Protein AF-A0A7C6P5B3-F1 (afdb_monomer_lite)

Secondary structure (DSSP, 8-state):
---HHHHHHHHHHHHHH------HHHHHHT-S-TT-----PBPHHHHHHHHHHHHHHHHHHHTT-GGGHHHHHHHHHHHHHHHHHHHHHHHHHTT--TTTSPBPHHHHHHHHHHHHHHHHHHHHHHHHTHHHHHHHHHHHHHHHHHT-SEEEHHHHHHHHTTT-SSHHHHHHHHHHHHHTTSEEEEEE--SSSPEEEEEEPGGGS--

Sequence (207 aa):
MPTEVEQAYEDAILKCLSVTIESEKVLGLLGTDYNRINYIYLSEEATQYAIQYFDICEKRIMEGLERAKGWNGKAFGLSIRIAGLFHSFNCIEQDKDPTEIPIPLDIMINASRVVEVLAVHAEKVFMGNERKNNDAIYLLTRIKALGIDEFNKQDLWQKTKRKFNTVDSFDEGLQALEGSGYIKIETHQTKGRPLTTIKVNPFINCT

Structure (mmCIF, N/CA/C/O backbone):
data_AF-A0A7C6P5B3-F1
#
_entry.id   AF-A0A7C6P5B3-F1
#
loop_
_atom_site.group_PDB
_atom_site.id
_atom_site.type_symbol
_atom_site.label_atom_id
_atom_site.label_alt_id
_atom_site.label_comp_id
_atom_site.label_asym_id
_atom_site.label_entity_id
_atom_site.label_seq_id
_atom_site.pdbx_PDB_ins_code
_atom_site.Cartn_x
_atom_site.Cartn_y
_atom_site.Cartn_z
_atom_site.occupancy
_atom_site.B_iso_or_equiv
_atom_site.auth_seq_id
_atom_site.auth_comp_id
_atom_site.auth_asym_id
_atom_site.auth_atom_id
_atom_site.pdbx_PDB_model_num
ATOM 1 N N . MET A 1 1 ? -21.064 11.660 -5.997 1.00 40.03 1 MET A N 1
ATOM 2 C CA . MET A 1 1 ? -20.304 12.252 -7.115 1.00 40.03 1 MET A CA 1
ATOM 3 C C . MET A 1 1 ? -18.867 12.276 -6.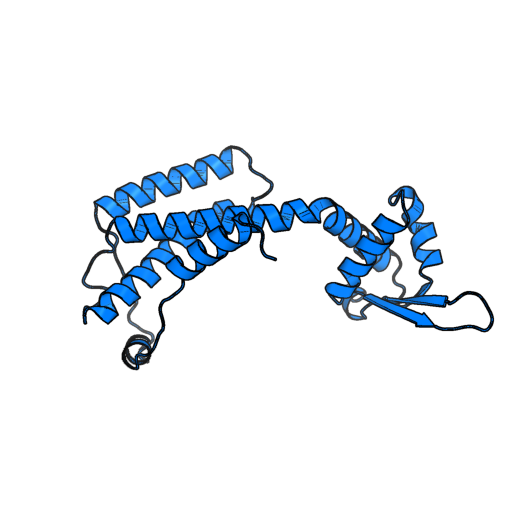640 1.00 40.03 1 MET A C 1
ATOM 5 O O . MET A 1 1 ? -18.664 12.904 -5.603 1.00 40.03 1 MET A O 1
ATOM 9 N N . PRO A 1 2 ? -17.937 11.537 -7.267 1.00 47.44 2 PRO A N 1
ATOM 10 C CA . PRO A 1 2 ? -16.528 11.622 -6.901 1.00 47.44 2 PRO A CA 1
ATOM 11 C C . PRO A 1 2 ? -16.084 13.080 -7.010 1.00 47.44 2 PRO A C 1
ATOM 13 O O . PRO A 1 2 ? -16.535 13.807 -7.899 1.00 47.44 2 PRO A O 1
ATOM 16 N N . THR A 1 3 ? -15.265 13.539 -6.074 1.00 69.81 3 THR A N 1
ATOM 17 C CA . THR A 1 3 ? -14.605 14.843 -6.221 1.00 69.81 3 THR A CA 1
ATOM 18 C C . THR A 1 3 ? -13.675 14.809 -7.441 1.00 69.81 3 THR A C 1
ATOM 20 O O . THR A 1 3 ? -13.142 13.753 -7.767 1.00 69.81 3 THR A O 1
ATOM 23 N N . GLU A 1 4 ? -13.422 15.943 -8.109 1.00 65.56 4 GLU A N 1
ATOM 24 C CA . GLU A 1 4 ? -12.451 16.013 -9.228 1.00 65.56 4 GLU A CA 1
ATOM 25 C C . GLU A 1 4 ? -11.092 15.379 -8.867 1.00 65.56 4 GLU A C 1
ATOM 27 O O . GLU A 1 4 ? -10.408 14.812 -9.715 1.00 65.56 4 GLU A O 1
ATOM 32 N N . VAL A 1 5 ? -10.730 15.423 -7.580 1.00 51.81 5 VAL A N 1
ATOM 33 C CA . VAL A 1 5 ? -9.526 14.800 -7.021 1.00 51.81 5 VAL A CA 1
ATOM 34 C C . VAL A 1 5 ? -9.624 13.272 -6.966 1.00 51.81 5 VAL A C 1
ATOM 36 O O . VAL A 1 5 ? -8.639 12.606 -7.269 1.00 51.81 5 VAL A O 1
ATOM 39 N N . GLU A 1 6 ? -10.775 12.708 -6.588 1.00 45.88 6 GLU A N 1
ATOM 40 C CA . GLU A 1 6 ? -11.009 11.255 -6.629 1.00 45.88 6 GLU A CA 1
ATOM 41 C C . GLU A 1 6 ? -10.971 10.731 -8.058 1.00 45.88 6 GLU A C 1
ATOM 43 O O . GLU A 1 6 ? -10.363 9.700 -8.307 1.00 45.88 6 GLU A O 1
ATOM 48 N N . GLN A 1 7 ? -11.541 11.470 -9.007 1.00 55.16 7 GLN A N 1
ATOM 49 C CA . GLN A 1 7 ? -11.585 11.042 -10.402 1.00 55.16 7 GLN A CA 1
ATOM 50 C C . GLN A 1 7 ? -10.207 11.101 -11.069 1.00 55.16 7 GLN A C 1
ATOM 52 O O . GLN A 1 7 ? -9.778 10.134 -11.688 1.00 55.16 7 GLN A O 1
ATOM 57 N N . ALA A 1 8 ? -9.444 12.175 -10.841 1.00 58.44 8 ALA A N 1
ATOM 58 C CA . ALA A 1 8 ? -8.053 12.253 -11.293 1.00 58.44 8 ALA A CA 1
ATOM 59 C C . ALA A 1 8 ? -7.160 11.177 -10.644 1.00 58.44 8 ALA A C 1
ATOM 61 O O . ALA A 1 8 ? -6.177 10.729 -11.238 1.00 58.44 8 ALA A O 1
ATOM 62 N N . TYR A 1 9 ? -7.492 10.769 -9.417 1.00 47.00 9 TYR A N 1
ATOM 63 C CA . TYR A 1 9 ? -6.790 9.711 -8.705 1.00 47.00 9 TYR A CA 1
ATOM 64 C C . TYR A 1 9 ? -7.119 8.319 -9.254 1.00 47.00 9 TYR A C 1
ATOM 66 O O . TYR A 1 9 ? -6.202 7.544 -9.530 1.00 47.00 9 TYR A O 1
ATOM 74 N N . GLU A 1 10 ? -8.401 8.021 -9.457 1.00 50.97 10 GLU A N 1
ATOM 75 C CA . GLU A 1 10 ? -8.858 6.789 -10.099 1.00 50.97 10 GLU A CA 1
ATOM 76 C C . GLU A 1 10 ? -8.265 6.655 -11.501 1.00 50.97 10 GLU A C 1
ATOM 78 O O . GLU A 1 10 ? -7.710 5.607 -11.816 1.00 50.97 10 GLU A O 1
ATOM 83 N N . ASP A 1 11 ? -8.251 7.726 -12.297 1.00 61.78 11 ASP A N 1
ATOM 84 C CA . ASP A 1 11 ? -7.643 7.730 -13.629 1.00 61.78 11 ASP A CA 1
ATOM 85 C C . ASP A 1 11 ? -6.131 7.471 -13.580 1.00 61.78 11 ASP A C 1
ATOM 87 O O . ASP A 1 11 ? -5.591 6.729 -14.404 1.00 61.78 11 ASP A O 1
ATOM 91 N N . ALA A 1 12 ? -5.424 8.042 -12.600 1.00 52.12 12 ALA A N 1
ATOM 92 C CA . ALA A 1 12 ? -3.992 7.816 -12.428 1.00 52.12 12 ALA A CA 1
ATOM 93 C C . ALA A 1 12 ? -3.686 6.369 -12.012 1.00 52.12 12 ALA A C 1
ATOM 95 O O . ALA A 1 12 ? -2.747 5.772 -12.544 1.00 52.12 12 ALA A O 1
ATOM 96 N N . ILE A 1 13 ? -4.477 5.791 -11.102 1.00 48.44 13 ILE A N 1
ATOM 97 C CA . ILE A 1 13 ? -4.347 4.384 -10.713 1.00 48.44 13 ILE A CA 1
ATOM 98 C C . ILE A 1 13 ? -4.690 3.474 -11.882 1.00 48.44 13 ILE A C 1
ATOM 100 O O . ILE A 1 13 ? -3.913 2.575 -12.184 1.00 48.44 13 ILE A O 1
ATOM 104 N N . LEU A 1 14 ? -5.830 3.689 -12.537 1.00 51.94 14 LEU A N 1
ATOM 105 C CA . LEU A 1 14 ? -6.291 2.854 -13.641 1.00 51.94 14 LEU A CA 1
ATOM 106 C C . LEU A 1 14 ? -5.278 2.882 -14.778 1.00 51.94 14 LEU A C 1
ATOM 108 O O . LEU A 1 14 ? -4.906 1.825 -15.260 1.00 51.94 14 LEU A O 1
ATOM 112 N N . LYS A 1 15 ? -4.711 4.045 -15.108 1.00 55.22 15 LYS A N 1
ATOM 113 C CA . LYS A 1 15 ? -3.616 4.151 -16.081 1.00 55.22 15 LYS A CA 1
ATOM 114 C C . LYS A 1 15 ? -2.350 3.388 -15.668 1.00 55.22 15 LYS A C 1
ATOM 116 O O . LYS A 1 15 ? -1.610 2.936 -16.535 1.00 55.22 15 LYS A O 1
ATOM 121 N N . CYS A 1 16 ? -2.077 3.262 -14.369 1.00 44.50 16 CYS A N 1
ATOM 122 C CA . CYS A 1 16 ? -0.929 2.508 -13.856 1.00 44.50 16 CYS A CA 1
ATOM 123 C C . CYS A 1 16 ? -1.210 1.006 -13.670 1.00 44.50 16 CYS A C 1
ATOM 125 O O . CYS A 1 16 ? -0.264 0.227 -13.609 1.00 44.50 16 CYS A O 1
ATOM 127 N N . LEU A 1 17 ? -2.477 0.602 -13.525 1.00 42.16 17 LEU A N 1
ATOM 128 C CA . LEU A 1 17 ? -2.890 -0.763 -13.177 1.00 42.16 17 LEU A CA 1
ATOM 129 C C . LEU A 1 17 ? -3.643 -1.495 -14.295 1.00 42.16 17 LEU A C 1
ATOM 131 O O . LEU A 1 17 ? -3.857 -2.699 -14.175 1.00 42.16 17 LEU A O 1
ATOM 135 N N . SER A 1 18 ? -4.054 -0.819 -15.370 1.00 40.91 18 SER A N 1
ATOM 136 C CA . SER A 1 18 ? -4.745 -1.442 -16.499 1.00 40.91 18 SER A CA 1
ATOM 137 C C . SER A 1 18 ? -3.761 -2.217 -17.377 1.00 40.91 18 SER A C 1
ATOM 139 O O . SER A 1 18 ? -3.401 -1.781 -18.467 1.00 40.91 18 SER A O 1
ATOM 141 N N . VAL A 1 19 ? -3.327 -3.378 -16.894 1.00 47.25 19 VAL A N 1
ATOM 142 C CA . VAL A 1 19 ? -2.788 -4.448 -17.735 1.00 47.25 19 VAL A CA 1
ATOM 143 C C . VAL A 1 19 ? -3.814 -5.571 -17.695 1.00 47.25 19 VAL A C 1
ATOM 145 O O . VAL A 1 19 ? -3.942 -6.284 -16.700 1.00 47.25 19 VAL A O 1
ATOM 148 N N . THR A 1 20 ? -4.608 -5.689 -18.756 1.00 39.03 20 THR A N 1
ATOM 149 C CA . THR A 1 20 ? -5.563 -6.790 -18.905 1.00 39.03 20 THR A CA 1
ATOM 150 C C . THR A 1 20 ? -4.774 -8.045 -19.267 1.00 39.03 20 THR A C 1
ATOM 152 O O . THR A 1 20 ? -4.288 -8.186 -20.385 1.00 39.03 20 TH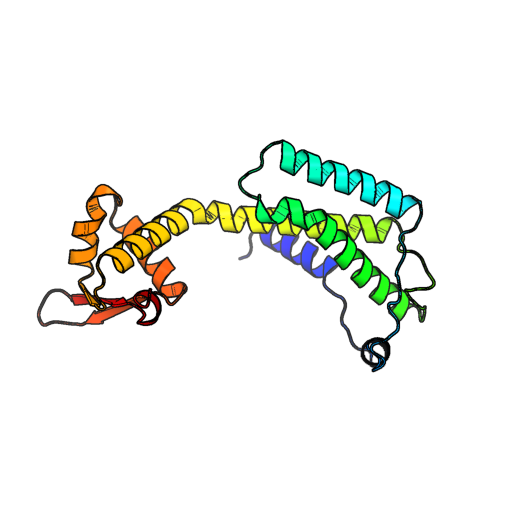R A O 1
ATOM 155 N N . ILE A 1 21 ? -4.593 -8.944 -18.299 1.00 42.97 21 ILE A N 1
ATOM 156 C CA . ILE A 1 21 ? -3.833 -10.182 -18.491 1.00 42.97 21 ILE A CA 1
ATOM 157 C C . ILE A 1 21 ? -4.736 -11.224 -19.164 1.00 42.97 21 ILE A C 1
ATOM 159 O O . ILE A 1 21 ? -5.398 -12.011 -18.492 1.00 42.97 21 ILE A O 1
ATOM 163 N N . GLU A 1 22 ? -4.742 -11.247 -20.494 1.00 44.62 22 GLU A N 1
ATOM 164 C CA . GLU A 1 22 ? -5.351 -12.313 -21.304 1.00 44.62 22 GLU A CA 1
ATOM 165 C C . GLU A 1 22 ? -4.261 -13.099 -22.044 1.00 44.62 22 GLU A C 1
ATOM 167 O O . GLU A 1 22 ? -4.121 -13.004 -23.261 1.00 44.62 22 GLU A O 1
ATOM 172 N N . SER A 1 23 ? -3.412 -13.845 -21.327 1.00 46.44 23 SER A N 1
ATOM 173 C CA . SER A 1 23 ? -2.350 -14.602 -22.002 1.00 46.44 23 SER A CA 1
ATOM 174 C C . SER A 1 23 ? -1.913 -15.861 -21.256 1.00 46.44 23 SER A C 1
ATOM 176 O O . SER A 1 23 ? -1.307 -15.792 -20.186 1.00 46.44 23 SER A O 1
ATOM 178 N N . GLU A 1 24 ? -2.140 -17.025 -21.880 1.00 46.88 24 GLU A N 1
ATOM 179 C CA . GLU A 1 24 ? -1.601 -18.334 -21.470 1.00 46.88 24 GLU A CA 1
ATOM 180 C C . GLU A 1 24 ? -0.063 -18.331 -21.332 1.00 46.88 24 GLU A C 1
ATOM 182 O O . GLU A 1 24 ? 0.482 -19.121 -20.560 1.00 46.88 24 GLU A O 1
ATOM 187 N N . LYS A 1 25 ? 0.656 -17.404 -21.989 1.00 46.28 25 LYS A N 1
ATOM 188 C CA . LYS A 1 25 ? 2.117 -17.255 -21.826 1.00 46.28 25 LYS A CA 1
ATOM 189 C C . LYS A 1 25 ? 2.518 -16.825 -20.414 1.00 46.28 25 LYS A C 1
ATOM 191 O O . LYS A 1 25 ? 3.565 -17.252 -19.939 1.00 46.28 25 LYS A O 1
ATOM 196 N N . VAL A 1 26 ? 1.692 -16.034 -19.721 1.00 48.50 26 VAL A N 1
ATOM 197 C CA . VAL A 1 26 ? 1.963 -15.607 -18.333 1.00 48.50 26 VAL A CA 1
ATOM 198 C C . VAL A 1 26 ? 1.892 -16.807 -17.384 1.00 48.50 26 VAL A C 1
ATOM 200 O O . VAL A 1 26 ? 2.713 -16.926 -16.480 1.00 48.50 26 VAL A O 1
ATOM 203 N N . LEU A 1 27 ? 0.974 -17.747 -17.636 1.00 42.81 27 LEU A N 1
ATOM 204 C CA . LEU A 1 27 ? 0.883 -19.011 -16.895 1.00 42.81 27 LEU A CA 1
ATOM 205 C C . LEU A 1 27 ? 2.058 -19.953 -17.210 1.00 42.81 27 LEU A C 1
ATOM 207 O O . LEU A 1 27 ? 2.536 -20.639 -16.312 1.00 42.81 27 LEU A O 1
ATOM 211 N N . GLY A 1 28 ? 2.563 -19.946 -18.449 1.00 46.06 28 GLY A N 1
ATOM 212 C CA . GLY A 1 28 ? 3.760 -20.700 -18.845 1.00 46.06 28 GLY A CA 1
ATOM 213 C C . GLY A 1 28 ? 5.072 -20.160 -18.256 1.00 46.06 28 GLY A C 1
ATOM 214 O O . GLY A 1 28 ? 5.960 -20.943 -17.929 1.00 46.06 28 GLY A O 1
ATOM 215 N N . LEU A 1 29 ? 5.182 -18.839 -18.064 1.00 50.44 29 LEU A N 1
ATOM 216 C CA . LEU A 1 29 ? 6.322 -18.174 -17.408 1.00 50.44 29 LEU A CA 1
ATOM 217 C C . LEU A 1 29 ? 6.395 -18.446 -15.899 1.00 50.44 29 LEU A C 1
ATOM 219 O O . LEU A 1 29 ? 7.482 -18.447 -15.329 1.00 50.44 29 LEU A O 1
ATOM 223 N N . LEU A 1 30 ? 5.262 -18.756 -15.262 1.00 47.56 30 LEU A N 1
ATOM 224 C CA . LEU A 1 30 ? 5.200 -19.267 -13.885 1.00 47.56 30 LEU A CA 1
ATOM 225 C C . LEU A 1 30 ? 5.575 -20.766 -13.794 1.00 47.56 30 LEU A C 1
ATOM 227 O O . LEU A 1 30 ? 5.261 -21.424 -12.802 1.00 47.56 30 LEU A O 1
ATOM 231 N N . GLY A 1 31 ? 6.229 -21.288 -14.841 1.00 45.22 31 GLY A N 1
ATOM 232 C CA . GLY A 1 31 ? 6.599 -22.677 -15.084 1.00 45.22 31 GLY A CA 1
ATOM 233 C C . GLY A 1 31 ? 7.142 -23.437 -13.872 1.00 45.22 31 GLY A C 1
ATOM 234 O O . GLY A 1 31 ? 7.921 -22.944 -13.059 1.00 45.22 31 GLY A O 1
ATOM 235 N N . THR A 1 32 ? 6.709 -24.691 -13.799 1.00 42.62 32 THR A N 1
ATOM 236 C CA . THR A 1 32 ? 6.793 -25.669 -12.708 1.00 42.62 32 THR A CA 1
ATOM 237 C C . THR A 1 32 ? 8.193 -26.230 -12.415 1.00 42.62 32 THR A C 1
ATOM 239 O O . THR A 1 32 ? 8.315 -27.416 -12.122 1.00 42.62 32 THR A O 1
ATOM 242 N N . ASP A 1 33 ? 9.245 -25.412 -12.446 1.00 44.25 33 ASP A N 1
ATOM 243 C CA . ASP A 1 33 ? 10.594 -25.814 -12.022 1.00 44.25 33 ASP A CA 1
ATOM 244 C C . ASP A 1 33 ? 11.140 -24.841 -10.968 1.00 44.25 33 ASP A C 1
ATOM 246 O O . ASP A 1 33 ? 11.747 -23.812 -11.260 1.00 44.25 33 ASP A O 1
ATOM 250 N N . TYR A 1 34 ? 10.937 -25.200 -9.697 1.00 44.19 34 TYR A N 1
ATOM 251 C CA . TYR A 1 34 ? 11.274 -24.427 -8.491 1.00 44.19 34 TYR A CA 1
ATOM 252 C C . TYR A 1 34 ? 12.785 -24.189 -8.250 1.00 44.19 34 TYR A C 1
ATOM 254 O O . TYR A 1 34 ? 13.179 -23.896 -7.123 1.00 44.19 34 TYR A O 1
ATOM 262 N N . ASN A 1 35 ? 13.655 -24.311 -9.261 1.00 43.47 35 ASN A N 1
ATOM 263 C CA . ASN A 1 35 ? 15.109 -24.325 -9.055 1.00 43.47 35 ASN A CA 1
ATOM 264 C C . ASN A 1 35 ? 15.956 -23.453 -9.999 1.00 43.47 35 ASN A C 1
ATOM 266 O O . ASN A 1 35 ? 17.167 -23.651 -10.098 1.00 43.47 35 ASN A O 1
ATOM 270 N N . ARG A 1 36 ? 15.372 -22.441 -10.648 1.00 53.12 36 ARG A N 1
ATOM 271 C CA . ARG A 1 36 ? 16.151 -21.356 -11.269 1.00 53.12 36 ARG A CA 1
ATOM 272 C C . ARG A 1 36 ? 15.652 -20.007 -10.771 1.00 53.12 36 ARG A C 1
ATOM 274 O O . ARG A 1 36 ? 14.612 -19.523 -11.199 1.00 53.12 36 ARG A O 1
ATOM 281 N N . ILE A 1 37 ? 16.397 -19.405 -9.843 1.00 56.38 37 ILE A N 1
ATOM 282 C CA . ILE A 1 37 ? 16.222 -17.987 -9.522 1.00 56.38 37 ILE A CA 1
ATOM 283 C C . ILE A 1 37 ? 16.696 -17.215 -10.754 1.00 56.38 37 ILE A C 1
ATOM 285 O O . ILE A 1 37 ? 17.898 -17.092 -10.984 1.00 56.38 37 ILE A O 1
ATOM 289 N N . ASN A 1 38 ? 15.751 -16.746 -11.561 1.00 66.25 38 ASN A N 1
ATOM 290 C CA . ASN A 1 38 ? 16.041 -15.858 -12.675 1.00 66.25 38 ASN A CA 1
ATOM 291 C C . ASN A 1 38 ? 16.065 -14.413 -12.166 1.00 66.25 38 ASN A C 1
ATOM 293 O O . ASN A 1 38 ? 15.159 -13.981 -11.449 1.00 66.25 38 ASN A O 1
ATOM 297 N N . TYR A 1 39 ? 17.119 -13.679 -12.515 1.00 76.94 39 TYR A N 1
ATOM 298 C CA . TYR A 1 39 ? 17.303 -12.289 -12.112 1.00 76.94 39 TYR A CA 1
ATOM 299 C C . TYR A 1 39 ? 16.821 -11.354 -13.220 1.00 76.94 39 TYR A C 1
ATOM 301 O O . TYR A 1 39 ? 17.124 -11.565 -14.390 1.00 76.94 39 TYR A O 1
ATOM 309 N N . ILE A 1 40 ? 16.100 -10.302 -12.835 1.00 87.31 40 ILE A N 1
ATOM 310 C CA . ILE A 1 40 ? 15.802 -9.158 -13.697 1.00 87.31 40 ILE A CA 1
ATOM 311 C C . ILE A 1 40 ? 16.706 -8.014 -13.241 1.00 87.31 40 ILE A C 1
ATOM 313 O O . ILE A 1 40 ? 16.782 -7.715 -12.046 1.00 87.31 40 ILE A O 1
ATOM 317 N N . TYR A 1 41 ? 17.399 -7.390 -14.188 1.00 86.19 41 TYR A N 1
ATOM 318 C CA . TYR A 1 41 ? 18.377 -6.338 -13.919 1.00 86.19 41 TYR A CA 1
ATOM 319 C C . TYR A 1 41 ? 17.806 -4.962 -14.254 1.00 86.19 41 TYR A C 1
ATOM 321 O O . TYR A 1 41 ? 16.964 -4.838 -15.133 1.00 86.19 41 TYR A O 1
ATOM 329 N N . LEU A 1 42 ? 18.274 -3.917 -13.575 1.00 86.38 42 LEU A N 1
ATOM 330 C CA . LEU A 1 42 ? 18.013 -2.528 -13.961 1.00 86.38 42 LEU A CA 1
ATOM 331 C C . LEU A 1 42 ? 19.007 -2.100 -15.053 1.00 86.38 42 LEU A C 1
ATOM 333 O O . LEU A 1 42 ? 20.146 -2.569 -15.058 1.00 86.38 42 LEU A O 1
ATOM 337 N N . SER A 1 43 ? 18.613 -1.182 -15.942 1.00 93.44 43 SER A N 1
ATOM 338 C CA . SER A 1 43 ? 19.579 -0.483 -16.802 1.00 93.44 43 SER A CA 1
ATOM 339 C C . SER A 1 43 ? 20.521 0.377 -15.954 1.00 93.44 43 SER A C 1
ATOM 341 O O . SER A 1 43 ? 20.267 0.614 -14.767 1.00 93.44 43 SER A O 1
ATOM 343 N N . GLU A 1 44 ? 21.615 0.867 -16.537 1.00 92.75 44 GLU A N 1
ATOM 344 C CA . GLU A 1 44 ? 22.538 1.750 -15.818 1.00 92.75 44 GLU A CA 1
ATOM 345 C C . GLU A 1 44 ? 21.822 3.018 -15.326 1.00 92.75 44 GLU A C 1
ATOM 347 O O . GLU A 1 44 ? 21.911 3.378 -14.151 1.00 92.75 44 GLU A O 1
ATOM 352 N N . GLU A 1 45 ? 21.018 3.643 -16.185 1.00 93.44 45 GLU A N 1
ATOM 353 C CA . GLU A 1 45 ? 20.257 4.846 -15.851 1.00 93.44 45 GLU A CA 1
ATOM 354 C C . GLU A 1 45 ? 19.161 4.552 -14.818 1.00 93.44 45 GLU A C 1
ATOM 356 O O . GLU A 1 45 ? 18.968 5.320 -13.872 1.00 93.44 45 GLU A O 1
ATOM 361 N N . ALA A 1 46 ? 18.466 3.417 -14.950 1.00 90.00 46 ALA A N 1
ATOM 362 C CA . ALA A 1 46 ? 17.466 2.983 -13.978 1.00 90.00 46 ALA A CA 1
ATOM 363 C C . ALA A 1 46 ? 18.095 2.691 -12.605 1.00 90.00 46 ALA A C 1
ATOM 365 O O . ALA A 1 46 ? 17.496 3.002 -11.576 1.00 90.00 46 ALA A O 1
ATOM 366 N N . THR A 1 47 ? 19.319 2.156 -12.580 1.00 91.00 47 THR A N 1
ATOM 367 C CA . THR A 1 47 ? 20.096 1.927 -11.354 1.00 91.00 47 THR A CA 1
ATOM 368 C C . THR A 1 47 ? 20.457 3.246 -10.682 1.00 91.00 47 THR A C 1
ATOM 370 O O . THR A 1 47 ? 20.220 3.410 -9.486 1.00 91.00 47 THR A O 1
ATOM 373 N N . GLN A 1 48 ? 20.976 4.214 -11.444 1.00 91.75 48 GLN A N 1
ATOM 374 C CA . GLN A 1 48 ? 21.303 5.546 -10.925 1.00 91.75 48 GLN A CA 1
ATOM 375 C C . GLN A 1 48 ? 20.070 6.225 -10.316 1.00 91.75 48 GLN A C 1
ATOM 377 O O . GLN A 1 48 ? 20.137 6.761 -9.208 1.00 91.75 48 GLN A O 1
ATOM 382 N N . TYR A 1 49 ? 18.926 6.147 -10.996 1.00 94.81 49 TYR A N 1
ATOM 383 C CA . TYR A 1 49 ? 17.667 6.668 -10.472 1.00 94.81 49 TYR A CA 1
ATOM 384 C C . TYR A 1 49 ? 17.188 5.914 -9.223 1.00 94.81 49 TYR A C 1
ATOM 386 O O . TYR A 1 49 ? 16.751 6.538 -8.257 1.00 94.81 49 TYR A O 1
ATOM 394 N N . ALA A 1 50 ? 17.284 4.581 -9.204 1.00 89.00 50 ALA A N 1
ATOM 395 C CA . ALA A 1 50 ? 16.896 3.775 -8.050 1.00 89.00 50 ALA A CA 1
ATOM 396 C C . ALA A 1 50 ? 17.713 4.140 -6.800 1.00 89.00 50 ALA A C 1
ATOM 398 O O . ALA A 1 50 ? 17.133 4.267 -5.724 1.00 89.00 50 ALA A O 1
ATOM 399 N N . ILE A 1 51 ? 19.020 4.384 -6.944 1.00 91.31 51 ILE A N 1
ATOM 400 C CA . ILE A 1 51 ? 19.883 4.859 -5.851 1.00 91.31 51 ILE A CA 1
ATOM 401 C C . ILE A 1 51 ? 19.407 6.227 -5.343 1.00 91.31 51 ILE A C 1
ATOM 403 O O . ILE A 1 51 ? 19.190 6.392 -4.147 1.00 91.31 51 ILE A O 1
ATOM 407 N N . GLN A 1 52 ? 19.141 7.181 -6.241 1.00 93.00 52 GLN A N 1
ATOM 408 C CA . GLN A 1 52 ? 18.609 8.494 -5.847 1.00 93.00 52 GLN A CA 1
ATOM 409 C C . GLN A 1 52 ? 17.265 8.375 -5.113 1.00 93.00 52 GLN A C 1
ATOM 411 O O . GLN A 1 52 ? 17.019 9.069 -4.126 1.00 93.00 52 GLN A O 1
ATOM 416 N N . TYR A 1 53 ? 16.381 7.490 -5.579 1.00 89.75 53 TYR A N 1
ATOM 417 C CA . TYR A 1 53 ? 15.090 7.255 -4.938 1.00 89.75 53 TYR A CA 1
ATOM 418 C C . TYR A 1 53 ? 15.235 6.578 -3.567 1.00 89.75 53 TYR A C 1
ATOM 420 O O . TYR A 1 53 ? 14.506 6.924 -2.635 1.00 89.75 53 TYR A O 1
ATOM 428 N N . PHE A 1 54 ? 16.192 5.660 -3.415 1.00 89.44 54 PHE A N 1
ATOM 429 C CA . PHE A 1 54 ? 16.547 5.070 -2.127 1.00 89.44 54 PHE A CA 1
ATOM 430 C C . PHE A 1 54 ? 17.005 6.141 -1.130 1.00 89.44 54 PHE A C 1
ATOM 432 O O . PHE A 1 54 ? 16.464 6.200 -0.028 1.00 89.44 54 PHE A O 1
ATOM 439 N N . ASP A 1 55 ? 17.898 7.045 -1.539 1.00 88.38 55 ASP A N 1
ATOM 440 C CA . ASP A 1 55 ? 18.386 8.136 -0.683 1.00 88.38 55 ASP A CA 1
ATOM 441 C C . ASP A 1 55 ? 17.249 9.065 -0.227 1.00 88.38 55 ASP A C 1
ATOM 443 O O . ASP A 1 55 ? 17.202 9.495 0.929 1.00 88.38 55 ASP A O 1
ATOM 447 N N . ILE A 1 56 ? 16.281 9.345 -1.109 1.00 88.06 56 ILE A N 1
ATOM 448 C CA . ILE A 1 56 ? 15.066 10.097 -0.758 1.00 88.06 56 ILE A CA 1
ATOM 449 C C . ILE A 1 56 ? 14.251 9.346 0.304 1.00 88.06 56 ILE A C 1
ATOM 451 O O . ILE A 1 56 ? 13.777 9.961 1.263 1.00 88.06 56 ILE A O 1
ATOM 455 N N . CYS A 1 57 ? 14.080 8.031 0.148 1.00 84.88 57 CYS A N 1
ATOM 456 C CA . CYS A 1 57 ? 13.364 7.203 1.118 1.00 84.88 57 CYS A CA 1
ATOM 457 C C . CYS A 1 57 ? 14.077 7.187 2.480 1.00 84.88 57 CYS A C 1
ATOM 459 O O . CYS A 1 57 ? 13.430 7.428 3.498 1.00 84.88 57 CYS A O 1
ATOM 461 N N . GLU A 1 58 ? 15.396 6.984 2.503 1.00 85.31 58 GLU A N 1
ATOM 462 C CA . GLU A 1 58 ? 16.218 6.996 3.721 1.00 85.31 58 GLU A CA 1
ATOM 463 C C . GLU A 1 58 ? 16.152 8.346 4.436 1.00 85.31 58 GLU A C 1
ATOM 465 O O . GLU A 1 58 ? 15.901 8.410 5.641 1.00 85.31 58 GLU A O 1
ATOM 470 N N . LYS A 1 59 ? 16.277 9.449 3.692 1.00 85.06 59 LYS A N 1
ATOM 471 C CA . LYS A 1 59 ? 16.159 10.794 4.259 1.00 85.06 59 LYS A CA 1
ATOM 472 C C . LYS A 1 59 ? 14.802 11.009 4.936 1.00 85.06 59 LYS A C 1
ATOM 474 O O . LYS A 1 59 ? 14.754 11.508 6.057 1.00 85.06 59 LYS A O 1
ATOM 479 N N . ARG A 1 60 ? 13.704 10.570 4.309 1.00 80.06 60 ARG A N 1
ATOM 480 C CA . ARG A 1 60 ? 12.348 10.642 4.892 1.00 80.06 60 ARG A CA 1
ATOM 481 C C . ARG A 1 60 ? 12.206 9.809 6.170 1.00 80.06 60 ARG A C 1
ATOM 483 O O . ARG A 1 60 ? 11.428 10.176 7.051 1.00 80.06 60 ARG A O 1
ATOM 490 N N . ILE A 1 61 ? 12.928 8.692 6.275 1.00 76.31 61 ILE A N 1
ATOM 491 C CA . ILE A 1 61 ? 12.983 7.878 7.498 1.00 76.31 61 ILE A CA 1
ATOM 492 C C . ILE A 1 61 ? 13.740 8.636 8.596 1.00 76.31 61 ILE A C 1
ATOM 494 O O . ILE A 1 61 ? 13.236 8.740 9.715 1.00 76.31 61 ILE A O 1
ATOM 498 N N . MET A 1 62 ? 14.908 9.205 8.276 1.00 75.25 62 MET A N 1
ATOM 499 C CA . MET A 1 62 ? 15.746 9.951 9.225 1.00 75.25 62 MET A CA 1
ATOM 500 C C . MET A 1 62 ? 15.083 11.233 9.740 1.00 75.25 62 MET A C 1
ATOM 502 O O . MET A 1 62 ? 15.194 11.545 10.923 1.00 75.25 62 MET A O 1
ATOM 506 N N . GLU A 1 63 ? 14.357 11.956 8.884 1.00 75.56 63 GLU A N 1
ATOM 507 C CA . GLU A 1 63 ? 13.641 13.190 9.243 1.00 75.56 63 GLU A CA 1
ATOM 508 C C . GLU A 1 63 ? 12.421 12.947 10.145 1.00 75.56 63 GLU A C 1
ATOM 510 O O . GLU A 1 63 ? 11.717 13.888 10.508 1.00 75.56 63 GLU A O 1
ATOM 515 N N . GLY A 1 64 ? 12.167 11.698 10.549 1.00 57.94 64 GLY A N 1
ATOM 516 C CA . GLY A 1 64 ? 11.148 11.403 11.543 1.00 57.94 64 GLY A CA 1
ATOM 517 C C . GLY A 1 64 ? 9.748 11.747 11.049 1.00 57.94 64 GLY A C 1
ATOM 518 O O . GLY A 1 64 ? 8.915 12.191 11.839 1.00 57.94 64 GLY A O 1
ATOM 519 N N . LEU A 1 65 ? 9.454 11.503 9.765 1.00 58.44 65 LEU A N 1
ATOM 520 C CA . LEU A 1 65 ? 8.077 11.402 9.267 1.00 58.44 65 LEU A CA 1
ATOM 521 C C . LEU A 1 65 ? 7.420 10.156 9.902 1.00 58.44 65 LEU A C 1
ATOM 523 O O . LEU A 1 65 ? 7.136 9.152 9.249 1.00 58.44 65 LEU A O 1
ATOM 527 N N . GLU A 1 66 ? 7.231 10.202 11.228 1.00 47.91 66 GLU A N 1
ATOM 528 C CA . GLU A 1 66 ? 6.880 9.073 12.090 1.00 47.91 66 GLU A CA 1
ATOM 529 C C . GLU A 1 66 ? 5.507 8.495 11.752 1.00 47.91 66 GLU A C 1
ATOM 531 O O . GLU A 1 66 ? 5.259 7.310 11.971 1.00 47.91 66 GLU A O 1
ATOM 536 N N . ARG A 1 67 ? 4.627 9.314 11.167 1.00 50.59 67 ARG A N 1
ATOM 537 C CA . ARG A 1 67 ? 3.252 8.937 10.820 1.00 50.59 67 ARG A CA 1
ATOM 538 C C . ARG A 1 67 ? 3.168 7.919 9.675 1.00 50.59 67 ARG A C 1
ATOM 540 O O . ARG A 1 67 ? 2.135 7.280 9.522 1.00 50.59 67 ARG A O 1
ATOM 547 N N . ALA A 1 68 ? 4.270 7.691 8.951 1.00 54.94 68 ALA A N 1
ATOM 548 C CA . ALA A 1 68 ? 4.406 6.662 7.917 1.00 54.94 68 ALA A CA 1
ATOM 549 C C . ALA A 1 68 ? 5.535 5.647 8.216 1.00 54.94 68 ALA A C 1
ATOM 551 O O . ALA A 1 68 ? 6.051 5.012 7.295 1.00 54.94 68 ALA A O 1
ATOM 552 N N . LYS A 1 69 ? 5.919 5.460 9.495 1.00 52.06 69 LYS A N 1
ATOM 553 C CA . LYS A 1 69 ? 7.053 4.608 9.937 1.00 52.06 69 LYS A CA 1
ATOM 554 C C . LYS A 1 69 ? 7.092 3.205 9.314 1.00 52.06 69 LYS A C 1
ATOM 556 O O . LYS A 1 69 ? 8.171 2.674 9.076 1.00 52.06 69 LYS A O 1
ATOM 561 N N . GLY A 1 70 ? 5.936 2.604 9.027 1.00 58.81 70 GLY A N 1
ATOM 562 C CA . GLY A 1 70 ? 5.863 1.291 8.376 1.00 58.81 70 GLY A CA 1
ATOM 563 C C . GLY A 1 70 ? 5.971 1.316 6.847 1.00 58.81 70 GLY A C 1
ATOM 564 O O . GLY A 1 70 ? 6.340 0.301 6.258 1.00 58.81 70 GLY A O 1
ATOM 565 N N . TRP A 1 71 ? 5.635 2.439 6.205 1.00 65.94 71 TRP A N 1
ATOM 566 C CA . TRP A 1 71 ? 5.572 2.567 4.747 1.00 65.94 71 TRP A CA 1
ATOM 567 C C . TRP A 1 71 ? 6.881 3.079 4.150 1.00 65.94 71 TRP A C 1
ATOM 569 O O . TRP A 1 71 ? 7.360 2.508 3.175 1.00 65.94 71 TRP A O 1
ATOM 579 N N . ASN A 1 72 ? 7.511 4.086 4.764 1.00 65.50 72 ASN A N 1
ATOM 580 C CA . ASN A 1 72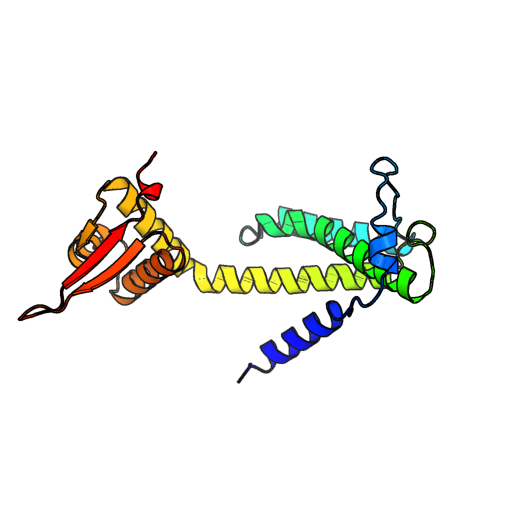 ? 8.722 4.707 4.211 1.00 65.50 72 ASN A CA 1
ATOM 581 C C . ASN A 1 72 ? 9.875 3.699 4.055 1.00 65.50 72 ASN A C 1
ATOM 583 O O . ASN A 1 72 ? 10.528 3.677 3.017 1.00 65.50 72 ASN A O 1
ATOM 587 N N . GLY A 1 73 ? 10.045 2.779 5.014 1.00 69.31 73 GLY A N 1
ATOM 588 C CA . GLY A 1 73 ? 11.025 1.685 4.920 1.00 69.31 73 GLY A CA 1
ATOM 589 C C . GLY A 1 73 ? 10.675 0.583 3.909 1.00 69.31 73 GLY A C 1
ATOM 590 O O . GLY A 1 73 ? 11.502 -0.276 3.621 1.00 69.31 73 GLY A O 1
ATOM 591 N N . LYS A 1 74 ? 9.452 0.577 3.364 1.00 83.25 74 LYS A N 1
ATOM 592 C CA . LYS A 1 74 ? 8.986 -0.395 2.359 1.00 83.25 74 LYS A CA 1
ATOM 593 C C . LYS A 1 74 ? 8.859 0.205 0.961 1.00 83.25 74 LYS A C 1
ATOM 595 O O . LYS A 1 74 ? 8.800 -0.562 0.002 1.00 83.25 74 LYS A O 1
ATOM 600 N N . ALA A 1 75 ? 8.829 1.532 0.844 1.00 86.25 75 ALA A N 1
ATOM 601 C CA . ALA A 1 75 ? 8.570 2.252 -0.397 1.00 86.25 75 ALA A CA 1
ATOM 602 C C . ALA A 1 75 ? 9.565 1.878 -1.505 1.00 86.25 75 ALA A C 1
ATOM 604 O O . ALA A 1 75 ? 9.153 1.443 -2.578 1.00 86.25 75 ALA A O 1
ATOM 605 N N . PHE A 1 76 ? 10.868 1.935 -1.216 1.00 89.50 76 PHE A N 1
ATOM 606 C CA . PHE A 1 76 ? 11.902 1.556 -2.182 1.00 89.50 76 PHE A CA 1
ATOM 607 C C . PHE A 1 76 ? 11.774 0.095 -2.642 1.00 89.50 76 PHE A C 1
ATOM 609 O O . PHE A 1 76 ? 11.727 -0.201 -3.831 1.00 89.50 76 PHE A O 1
ATOM 616 N N . GLY A 1 77 ? 11.649 -0.847 -1.703 1.00 88.25 77 GLY A N 1
ATOM 617 C CA . GLY A 1 77 ? 11.493 -2.259 -2.060 1.00 88.25 77 GLY A CA 1
ATOM 618 C C . GLY A 1 77 ? 10.202 -2.539 -2.840 1.00 88.25 77 GLY A C 1
ATOM 619 O O . GLY A 1 77 ? 10.157 -3.454 -3.658 1.00 88.25 77 GLY A O 1
ATOM 620 N N . LEU A 1 78 ? 9.136 -1.775 -2.591 1.00 92.38 78 LEU A N 1
ATOM 621 C CA . LEU A 1 78 ? 7.888 -1.871 -3.342 1.00 92.38 78 LEU A CA 1
ATOM 622 C C . LEU A 1 78 ? 8.045 -1.329 -4.768 1.00 92.38 78 LEU A C 1
ATOM 624 O O . LEU A 1 78 ? 7.567 -1.980 -5.695 1.00 92.38 78 LEU A O 1
ATOM 628 N N . SER A 1 79 ? 8.746 -0.208 -4.962 1.00 93.38 79 SER A N 1
ATOM 629 C CA . SER A 1 79 ? 8.939 0.371 -6.296 1.00 93.38 79 SER A CA 1
ATOM 630 C C . SER A 1 79 ? 9.751 -0.556 -7.198 1.00 93.38 79 SER A C 1
ATOM 632 O O . SER A 1 79 ? 9.361 -0.768 -8.340 1.00 93.38 79 SER A O 1
ATOM 634 N N . ILE A 1 80 ? 10.790 -1.216 -6.673 1.00 92.00 80 ILE A N 1
ATOM 635 C CA . ILE A 1 80 ? 11.566 -2.219 -7.423 1.00 92.00 80 ILE A CA 1
ATOM 636 C C . ILE A 1 80 ? 10.687 -3.399 -7.868 1.00 92.00 80 ILE A C 1
ATOM 638 O O . ILE A 1 80 ? 10.769 -3.839 -9.013 1.00 92.00 80 ILE A O 1
ATOM 642 N N . ARG A 1 81 ? 9.805 -3.902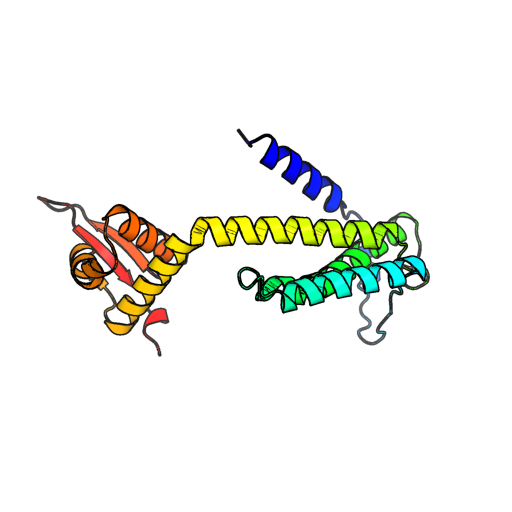 -6.992 1.00 94.00 81 ARG A N 1
ATOM 643 C CA . ARG A 1 81 ? 8.891 -5.007 -7.342 1.00 94.00 81 ARG A CA 1
ATOM 644 C C . ARG A 1 81 ? 7.865 -4.592 -8.393 1.00 94.00 81 ARG A C 1
ATOM 646 O O . ARG A 1 81 ? 7.617 -5.355 -9.320 1.00 94.00 81 ARG A O 1
ATOM 653 N N . ILE A 1 82 ? 7.294 -3.392 -8.270 1.00 94.88 82 ILE A N 1
ATOM 654 C CA . ILE A 1 82 ? 6.357 -2.847 -9.264 1.00 94.88 82 ILE A CA 1
ATOM 655 C C . ILE A 1 82 ? 7.064 -2.648 -10.610 1.00 94.88 82 ILE A C 1
ATOM 657 O O . ILE A 1 82 ? 6.513 -3.031 -11.637 1.00 94.88 82 ILE A O 1
ATOM 661 N N . ALA A 1 83 ? 8.298 -2.136 -10.612 1.00 94.19 83 ALA A N 1
ATOM 662 C CA . ALA A 1 83 ? 9.098 -1.991 -11.827 1.00 94.19 83 ALA A CA 1
ATOM 663 C C . ALA A 1 83 ? 9.337 -3.347 -12.508 1.00 94.19 83 ALA A C 1
ATOM 665 O O . ALA A 1 83 ? 9.149 -3.466 -13.715 1.00 94.19 83 ALA A O 1
ATOM 666 N N . GLY A 1 84 ? 9.673 -4.384 -11.732 1.00 90.56 84 GLY A N 1
ATOM 667 C CA . GLY A 1 84 ? 9.817 -5.749 -12.242 1.00 90.56 84 GLY A CA 1
ATOM 668 C C . GLY A 1 84 ? 8.528 -6.301 -12.858 1.00 90.56 84 GLY A C 1
ATOM 669 O O . GLY A 1 84 ? 8.580 -6.926 -13.915 1.00 90.56 84 GLY A O 1
ATOM 670 N N . LEU A 1 85 ? 7.368 -6.028 -12.250 1.00 93.31 85 LEU A N 1
ATOM 671 C CA . LEU A 1 85 ? 6.066 -6.417 -12.805 1.00 93.31 85 LEU A CA 1
ATOM 672 C C . LEU A 1 85 ? 5.774 -5.691 -14.123 1.00 93.31 85 LEU A C 1
ATOM 674 O O . LEU A 1 85 ? 5.489 -6.347 -15.121 1.00 93.31 85 LEU A O 1
ATOM 678 N N . PHE A 1 86 ? 5.893 -4.362 -14.151 1.00 93.06 86 PHE A N 1
ATOM 679 C CA . PHE A 1 86 ? 5.684 -3.558 -15.362 1.00 93.06 86 PHE A CA 1
ATOM 680 C C . PHE A 1 86 ? 6.605 -3.992 -16.502 1.00 93.06 86 PHE A C 1
ATOM 682 O O . PHE A 1 86 ? 6.153 -4.191 -17.626 1.00 93.06 86 PHE A O 1
ATOM 689 N N . HIS A 1 87 ? 7.886 -4.204 -16.201 1.00 92.19 87 HIS A N 1
ATOM 690 C CA . HIS A 1 87 ? 8.859 -4.707 -17.165 1.00 92.19 87 HIS A CA 1
ATOM 691 C C . HIS A 1 87 ? 8.486 -6.082 -17.710 1.00 92.19 87 HIS A C 1
ATOM 693 O O . HIS A 1 87 ? 8.536 -6.294 -18.920 1.00 92.19 87 HIS A O 1
ATOM 699 N N . SER A 1 88 ? 8.072 -6.995 -16.829 1.00 88.25 88 SER A N 1
ATOM 700 C CA . SER A 1 88 ? 7.661 -8.344 -17.224 1.00 88.25 88 SER A CA 1
ATOM 701 C C . SER A 1 88 ? 6.497 -8.298 -18.209 1.00 88.25 88 SER A C 1
ATOM 703 O O . SER A 1 88 ? 6.572 -8.931 -19.257 1.00 88.25 88 SER A O 1
ATOM 705 N N . PHE A 1 89 ? 5.462 -7.500 -17.932 1.00 88.19 89 PHE A N 1
ATOM 706 C CA . PHE A 1 89 ? 4.334 -7.340 -18.853 1.00 88.19 89 PHE A CA 1
ATOM 707 C C . PHE A 1 89 ? 4.749 -6.717 -20.187 1.00 88.19 89 PHE A C 1
ATOM 709 O O . PHE A 1 89 ? 4.437 -7.282 -21.233 1.00 88.19 89 PHE A O 1
ATOM 716 N N . ASN A 1 90 ? 5.528 -5.632 -20.164 1.00 86.88 90 ASN A N 1
ATOM 717 C CA . ASN A 1 90 ? 6.010 -4.985 -21.387 1.00 86.88 90 ASN A CA 1
ATOM 718 C C . ASN A 1 90 ? 6.853 -5.927 -22.263 1.00 86.88 90 ASN A C 1
ATOM 720 O O . ASN A 1 90 ? 6.767 -5.868 -23.490 1.00 86.88 90 ASN A O 1
ATOM 724 N N . CYS A 1 91 ? 7.677 -6.784 -21.653 1.00 86.38 91 CYS A N 1
ATOM 725 C CA . CYS A 1 91 ? 8.462 -7.780 -22.381 1.00 86.38 91 CYS A CA 1
ATOM 726 C C . CYS A 1 91 ? 7.565 -8.866 -22.983 1.00 86.38 91 CYS A C 1
ATOM 728 O O . CYS A 1 91 ? 7.720 -9.187 -24.159 1.00 86.38 91 CYS A O 1
ATOM 730 N N . ILE A 1 92 ? 6.584 -9.368 -22.226 1.00 84.56 92 ILE A N 1
ATOM 731 C CA . ILE A 1 92 ? 5.630 -10.384 -22.699 1.00 84.56 92 ILE A CA 1
ATOM 732 C C . ILE A 1 92 ? 4.816 -9.876 -23.895 1.00 84.56 92 ILE A C 1
ATOM 734 O O . ILE A 1 92 ? 4.669 -10.604 -24.876 1.00 84.56 92 ILE A O 1
ATOM 738 N N . GLU A 1 93 ? 4.323 -8.635 -23.855 1.00 84.00 93 GLU A N 1
ATOM 739 C CA . GLU A 1 93 ? 3.592 -8.020 -24.976 1.00 84.00 93 GLU A CA 1
ATOM 740 C C . GLU A 1 93 ? 4.436 -7.916 -26.254 1.00 84.00 93 GLU A C 1
ATOM 742 O O . GLU A 1 93 ? 3.909 -7.962 -27.363 1.00 84.00 93 GLU A O 1
ATOM 747 N N . GLN A 1 94 ? 5.756 -7.806 -26.101 1.00 86.44 94 GLN A N 1
ATOM 748 C CA . GLN A 1 94 ? 6.717 -7.714 -27.199 1.00 86.44 94 GLN A CA 1
ATOM 749 C C . GLN A 1 94 ? 7.370 -9.059 -27.556 1.00 86.44 94 GLN A C 1
ATOM 751 O O . GLN A 1 94 ? 8.317 -9.070 -28.341 1.00 86.44 94 GLN A O 1
ATOM 756 N N . ASP A 1 95 ? 6.894 -10.167 -26.981 1.00 86.88 95 ASP A N 1
ATOM 757 C CA . ASP A 1 95 ? 7.462 -11.513 -27.130 1.00 86.88 95 ASP A CA 1
ATOM 758 C C . ASP A 1 95 ? 8.963 -11.604 -26.788 1.00 86.88 95 ASP A C 1
ATOM 760 O O . ASP A 1 95 ? 9.758 -12.223 -27.494 1.00 86.88 95 ASP A O 1
ATOM 764 N N . LYS A 1 96 ? 9.359 -10.936 -25.700 1.00 85.69 96 LYS A N 1
ATOM 765 C CA . LYS A 1 96 ? 10.731 -10.873 -25.183 1.00 85.69 96 LYS A CA 1
ATOM 766 C C . LYS A 1 96 ? 10.832 -11.514 -23.802 1.00 85.69 96 LYS A C 1
ATOM 768 O O . LYS A 1 96 ? 9.893 -11.443 -23.008 1.00 85.69 96 LYS A O 1
ATOM 773 N N . ASP A 1 97 ? 11.999 -12.075 -23.491 1.00 84.06 97 ASP A N 1
ATOM 774 C CA . ASP A 1 97 ? 12.310 -12.570 -22.149 1.00 84.06 97 ASP A CA 1
ATOM 775 C C . ASP A 1 97 ? 12.696 -11.392 -21.222 1.00 84.06 97 ASP A C 1
ATOM 777 O O . ASP A 1 97 ? 13.662 -10.673 -21.507 1.00 84.06 97 ASP A O 1
ATOM 781 N N . PRO A 1 98 ? 11.977 -11.163 -20.105 1.00 86.38 98 PRO A N 1
ATOM 782 C CA . PRO A 1 98 ? 12.278 -10.071 -19.178 1.00 86.38 98 PRO A CA 1
ATOM 783 C C . PRO A 1 98 ? 13.622 -10.210 -18.448 1.00 86.38 98 PRO A C 1
ATOM 785 O O . PRO A 1 98 ? 14.079 -9.240 -17.846 1.00 86.38 98 PRO A O 1
ATOM 788 N N . THR A 1 99 ? 14.253 -11.384 -18.480 1.00 86.38 99 THR A N 1
ATOM 789 C CA . THR A 1 99 ? 15.561 -11.652 -17.860 1.00 86.38 99 THR A CA 1
ATOM 790 C C . THR A 1 99 ? 16.732 -11.269 -18.766 1.00 86.38 99 THR A C 1
ATOM 792 O O . THR A 1 99 ? 17.830 -11.003 -18.280 1.00 86.38 99 THR A O 1
ATOM 795 N N . GLU A 1 100 ? 16.493 -11.176 -20.076 1.00 86.31 100 GLU A N 1
ATOM 796 C CA . GLU A 1 100 ? 17.507 -10.815 -21.074 1.00 86.31 100 GLU A CA 1
ATOM 797 C C . GLU A 1 100 ? 17.591 -9.303 -21.312 1.00 86.31 100 GLU A C 1
ATOM 799 O O . GLU A 1 100 ? 18.569 -8.805 -21.873 1.00 86.31 100 GLU A O 1
ATOM 804 N N . ILE A 1 101 ? 16.568 -8.559 -20.887 1.00 91.12 101 ILE A N 1
ATOM 805 C CA . ILE A 1 101 ? 16.447 -7.124 -21.130 1.00 91.12 101 ILE A CA 1
ATOM 806 C C . ILE A 1 101 ? 16.431 -6.397 -19.791 1.00 91.12 101 ILE A C 1
ATOM 808 O O . ILE A 1 101 ? 15.592 -6.707 -18.945 1.00 91.12 101 ILE A O 1
ATOM 812 N N . PRO A 1 102 ? 17.317 -5.412 -19.580 1.00 91.25 102 PRO A N 1
ATOM 813 C CA . PRO A 1 102 ? 17.295 -4.633 -18.357 1.00 91.25 102 PRO A CA 1
ATOM 814 C C . PRO A 1 102 ? 16.054 -3.731 -18.295 1.00 91.25 102 PRO A C 1
ATOM 816 O O . PRO A 1 102 ? 15.613 -3.193 -19.311 1.00 91.25 102 PRO A O 1
ATOM 819 N N . ILE A 1 103 ? 15.524 -3.522 -17.089 1.00 92.94 103 ILE A N 1
ATOM 820 C CA . ILE A 1 103 ? 14.425 -2.592 -16.820 1.00 92.94 103 ILE A CA 1
ATOM 821 C C . ILE A 1 103 ? 14.882 -1.176 -17.202 1.00 92.94 103 ILE A C 1
ATOM 823 O O . ILE A 1 103 ? 15.850 -0.678 -16.614 1.00 92.94 103 ILE A O 1
ATOM 827 N N . PRO A 1 104 ? 14.198 -0.507 -18.141 1.00 96.38 104 PRO A N 1
ATOM 828 C CA . PRO A 1 104 ? 14.530 0.848 -18.548 1.00 96.38 104 PRO A CA 1
ATOM 829 C C . PRO A 1 104 ? 14.131 1.889 -17.489 1.00 96.38 104 PRO A C 1
ATOM 831 O O . PRO A 1 104 ? 13.290 1.662 -16.612 1.00 96.38 104 PRO A O 1
ATOM 834 N N . LEU A 1 105 ? 14.750 3.067 -17.585 1.00 95.00 105 LEU A N 1
ATOM 835 C CA . LEU A 1 105 ? 14.579 4.174 -16.639 1.00 95.00 105 LEU A CA 1
ATOM 836 C C . LEU A 1 105 ? 13.115 4.608 -16.465 1.00 95.00 105 LEU A C 1
ATOM 838 O O . LEU A 1 105 ? 12.677 4.878 -15.348 1.00 95.00 105 LEU A O 1
ATOM 842 N N . ASP A 1 106 ? 12.355 4.686 -17.553 1.00 94.00 106 ASP A N 1
ATOM 843 C CA . ASP A 1 106 ? 10.960 5.126 -17.543 1.00 94.00 106 ASP A CA 1
ATOM 844 C C . ASP A 1 106 ? 10.065 4.189 -16.720 1.00 94.00 106 ASP A C 1
ATOM 846 O O . ASP A 1 106 ? 9.236 4.666 -15.941 1.00 94.00 106 ASP A O 1
ATOM 850 N N . ILE A 1 107 ? 10.280 2.871 -16.810 1.00 95.25 107 ILE A N 1
ATOM 851 C CA . ILE A 1 107 ? 9.569 1.885 -15.988 1.00 95.25 107 ILE A CA 1
ATOM 852 C C . ILE A 1 107 ? 9.890 2.087 -14.505 1.00 95.25 107 ILE A C 1
ATOM 854 O O . ILE A 1 107 ? 8.974 2.102 -13.680 1.00 95.25 107 ILE A O 1
ATOM 858 N N . MET A 1 108 ? 11.161 2.312 -14.156 1.00 95.94 108 MET A N 1
ATOM 859 C CA . MET A 1 108 ? 11.558 2.557 -12.765 1.00 95.94 108 MET A CA 1
ATOM 860 C C . MET A 1 108 ? 10.956 3.862 -12.205 1.00 95.94 108 MET A C 1
ATOM 862 O O . MET A 1 108 ? 10.475 3.886 -11.069 1.00 95.94 108 MET A O 1
ATOM 866 N N . ILE A 1 109 ? 10.917 4.934 -13.006 1.00 93.50 109 ILE A N 1
ATOM 867 C CA . ILE A 1 109 ? 10.269 6.208 -12.643 1.00 93.50 109 ILE A CA 1
ATOM 868 C C . ILE A 1 109 ? 8.757 6.029 -12.465 1.00 93.50 109 ILE A C 1
ATOM 870 O O . ILE A 1 109 ? 8.160 6.576 -11.539 1.00 93.50 109 ILE A O 1
ATOM 874 N N . ASN A 1 110 ? 8.102 5.287 -13.354 1.00 91.88 110 ASN A N 1
ATOM 875 C CA . ASN A 1 110 ? 6.663 5.066 -13.251 1.00 91.88 110 ASN A CA 1
ATOM 876 C C . ASN A 1 110 ? 6.321 4.223 -12.018 1.00 91.88 110 ASN A C 1
ATOM 878 O O . ASN A 1 110 ? 5.380 4.549 -11.295 1.00 91.88 110 ASN A O 1
ATOM 882 N N . ALA A 1 111 ? 7.124 3.204 -11.717 1.00 94.88 111 ALA A N 1
ATOM 883 C CA . ALA A 1 111 ? 6.948 2.390 -10.524 1.00 94.88 111 ALA A CA 1
ATOM 884 C C . ALA A 1 111 ? 7.105 3.197 -9.224 1.00 94.88 111 ALA A C 1
ATOM 886 O O . ALA A 1 111 ? 6.293 3.045 -8.310 1.00 94.88 111 ALA A O 1
ATOM 887 N N . SER A 1 112 ? 8.100 4.091 -9.132 1.00 91.56 112 SER A N 1
ATOM 888 C CA . SER A 1 112 ? 8.253 4.964 -7.958 1.00 91.56 112 SER A CA 1
ATOM 889 C C . SER A 1 112 ? 7.056 5.906 -7.794 1.00 91.56 112 SER A C 1
ATOM 891 O O . SER A 1 112 ? 6.539 6.048 -6.689 1.00 91.56 112 SER A O 1
ATOM 893 N N . ARG A 1 113 ? 6.530 6.475 -8.888 1.00 89.31 113 ARG A N 1
ATOM 894 C CA . ARG A 1 113 ? 5.323 7.323 -8.860 1.00 89.31 113 ARG A CA 1
ATOM 895 C C . ARG A 1 113 ? 4.106 6.590 -8.306 1.00 89.31 113 ARG A C 1
ATOM 897 O O . ARG A 1 113 ? 3.392 7.163 -7.489 1.00 89.31 113 ARG A O 1
ATOM 904 N N . VAL A 1 114 ? 3.889 5.333 -8.699 1.00 89.56 114 VAL A N 1
ATOM 905 C CA . VAL A 1 114 ? 2.803 4.509 -8.140 1.00 89.56 114 VAL A CA 1
ATOM 906 C C . VAL A 1 114 ? 2.954 4.374 -6.627 1.00 89.56 114 VAL A C 1
ATOM 908 O O . VAL A 1 114 ? 1.988 4.567 -5.890 1.00 89.56 114 VAL A O 1
ATOM 911 N N . VAL A 1 115 ? 4.168 4.106 -6.142 1.00 89.88 115 VAL A N 1
ATOM 912 C CA . VAL A 1 115 ? 4.433 4.002 -4.700 1.00 89.88 115 VAL A CA 1
ATOM 913 C C . VAL A 1 115 ? 4.161 5.312 -3.964 1.00 89.88 115 VAL A C 1
ATOM 915 O O . VAL A 1 115 ? 3.547 5.282 -2.899 1.00 89.88 115 VAL A O 1
ATOM 918 N N . GLU A 1 116 ? 4.566 6.457 -4.515 1.00 85.62 116 GLU A N 1
ATOM 919 C CA . GLU A 1 116 ? 4.297 7.772 -3.912 1.00 85.62 116 GLU A CA 1
ATOM 920 C C . GLU A 1 116 ? 2.792 8.058 -3.825 1.00 85.62 116 GLU A C 1
ATOM 922 O O . GLU A 1 116 ? 2.284 8.526 -2.807 1.00 85.62 116 GLU A O 1
ATOM 927 N N . VAL A 1 117 ? 2.057 7.714 -4.878 1.00 84.56 117 VAL A N 1
ATOM 928 C CA . VAL A 1 117 ? 0.603 7.866 -4.951 1.00 84.56 117 VAL A CA 1
ATOM 929 C C . VAL A 1 117 ? -0.097 6.990 -3.899 1.00 84.56 117 VAL A C 1
ATOM 931 O O . VAL A 1 117 ? -1.010 7.461 -3.212 1.00 84.56 117 VAL A O 1
ATOM 934 N N . LEU A 1 118 ? 0.363 5.750 -3.706 1.00 82.50 118 LEU A N 1
ATOM 935 C CA . LEU A 1 118 ? -0.105 4.860 -2.636 1.00 82.50 118 LEU A CA 1
ATOM 936 C C . LEU A 1 118 ? 0.251 5.392 -1.240 1.00 82.50 118 LEU A C 1
ATOM 938 O O . LEU A 1 118 ? -0.567 5.293 -0.325 1.00 82.50 118 LEU A O 1
ATOM 942 N N . ALA A 1 119 ? 1.429 6.001 -1.079 1.00 77.75 119 ALA A N 1
ATOM 943 C CA . ALA A 1 119 ? 1.866 6.596 0.182 1.00 77.75 119 ALA A CA 1
ATOM 944 C C . ALA A 1 119 ? 0.915 7.712 0.640 1.00 77.75 119 ALA A C 1
ATOM 946 O O . ALA A 1 119 ? 0.458 7.703 1.782 1.00 77.75 119 ALA A O 1
ATOM 947 N N . VAL A 1 120 ? 0.549 8.620 -0.272 1.00 75.69 120 VAL A N 1
ATOM 948 C CA . VAL A 1 120 ? -0.409 9.709 -0.002 1.00 75.69 120 VAL A CA 1
ATOM 949 C C . VAL A 1 120 ? -1.778 9.160 0.413 1.00 75.69 120 VAL A C 1
ATOM 951 O O . VAL A 1 120 ? -2.465 9.747 1.248 1.00 75.69 120 VAL A O 1
ATOM 954 N N . HIS A 1 121 ? -2.191 8.022 -0.145 1.00 72.06 121 HIS A N 1
ATOM 955 C CA . HIS A 1 121 ? -3.480 7.410 0.187 1.00 72.06 121 HIS A CA 1
ATOM 956 C C . HIS A 1 121 ? -3.469 6.735 1.539 1.00 72.06 121 HIS A C 1
ATOM 958 O O . HIS A 1 121 ? -4.390 6.942 2.328 1.00 72.06 121 HIS A O 1
ATOM 964 N N . ALA A 1 122 ? -2.403 5.993 1.830 1.00 71.25 122 ALA A N 1
ATOM 965 C CA . ALA A 1 122 ? -2.175 5.464 3.160 1.00 71.25 122 ALA A CA 1
ATOM 966 C C . ALA A 1 122 ? -2.209 6.606 4.187 1.00 71.25 122 ALA A C 1
ATOM 968 O O . ALA A 1 122 ? -2.966 6.529 5.151 1.00 71.25 122 ALA A O 1
ATOM 969 N N . GLU A 1 123 ? -1.485 7.701 3.941 1.00 68.50 123 GLU A N 1
ATOM 970 C CA . GLU A 1 123 ? -1.477 8.867 4.825 1.00 68.50 123 GLU A CA 1
ATOM 971 C C . GLU A 1 123 ? -2.881 9.445 5.037 1.00 68.50 123 GLU A C 1
ATOM 973 O O . GLU A 1 123 ? -3.295 9.599 6.183 1.00 68.50 123 GLU A O 1
ATOM 978 N N . LYS A 1 124 ? -3.659 9.693 3.976 1.00 67.75 124 LYS A N 1
ATOM 979 C CA . LYS A 1 124 ? -5.035 10.204 4.106 1.00 67.75 124 LYS A CA 1
ATOM 980 C C . LYS A 1 124 ? -5.938 9.276 4.922 1.00 67.75 124 LYS A C 1
ATOM 982 O O . LYS A 1 124 ? -6.684 9.753 5.778 1.00 67.75 124 LYS A O 1
ATOM 987 N N . VAL A 1 125 ? -5.870 7.965 4.686 1.00 65.75 125 VAL A N 1
ATOM 988 C CA . VAL A 1 125 ? -6.677 6.970 5.413 1.00 65.75 125 VAL A CA 1
ATOM 989 C C . VAL A 1 125 ? -6.278 6.901 6.889 1.00 65.75 125 VAL A C 1
ATOM 991 O O . VAL A 1 125 ? -7.154 6.839 7.758 1.00 65.75 125 VAL A O 1
ATOM 994 N N . PHE A 1 126 ? -4.975 6.940 7.187 1.00 60.62 126 PHE A N 1
ATOM 995 C CA . PHE A 1 126 ? -4.469 6.913 8.559 1.00 60.62 126 PHE A CA 1
ATOM 996 C C . PHE A 1 126 ? -4.753 8.226 9.300 1.00 60.62 126 PHE A C 1
ATOM 998 O O . PHE A 1 126 ? -5.298 8.186 10.403 1.00 60.62 126 PHE A O 1
ATOM 1005 N N . MET A 1 127 ? -4.475 9.381 8.688 1.00 62.00 127 MET A N 1
ATOM 1006 C CA . MET A 1 127 ? -4.702 10.708 9.274 1.00 62.00 127 MET A CA 1
ATOM 1007 C C . MET A 1 127 ? -6.184 11.014 9.499 1.00 62.00 127 MET A C 1
ATOM 1009 O O . MET A 1 127 ? -6.547 11.542 10.549 1.00 62.00 127 MET A O 1
ATOM 1013 N N . GLY A 1 128 ? -7.057 10.654 8.552 1.00 57.72 128 GLY A N 1
ATOM 1014 C CA . GLY A 1 128 ? -8.500 10.885 8.665 1.00 57.72 128 GLY A CA 1
ATOM 1015 C C . GLY A 1 128 ? -9.159 10.121 9.819 1.00 57.72 128 GLY A C 1
ATOM 1016 O O . GLY A 1 128 ? -10.241 10.496 10.262 1.00 57.72 128 GLY A O 1
ATOM 1017 N N . ASN A 1 129 ? -8.498 9.083 10.342 1.00 58.81 129 ASN A N 1
ATOM 1018 C CA . ASN A 1 129 ? -9.037 8.208 11.378 1.00 58.81 129 ASN A CA 1
ATOM 1019 C C . ASN A 1 129 ? -8.220 8.200 12.679 1.00 58.81 129 ASN A C 1
ATOM 1021 O O . ASN A 1 129 ? -8.563 7.432 13.571 1.00 58.81 129 ASN A O 1
ATOM 1025 N N . GLU A 1 130 ? -7.179 9.028 12.854 1.00 65.06 130 GLU A N 1
ATOM 1026 C CA . GLU A 1 130 ? -6.311 8.962 14.050 1.00 65.06 130 GLU A CA 1
ATOM 1027 C C . GLU A 1 130 ? -7.097 9.074 15.367 1.00 65.06 130 GLU A C 1
ATOM 1029 O O . GLU A 1 130 ? -6.874 8.297 16.296 1.00 65.06 130 GLU A O 1
ATOM 1034 N N . ARG A 1 131 ? -8.051 10.011 15.458 1.00 65.00 131 ARG A N 1
ATOM 1035 C CA . ARG A 1 131 ? -8.890 10.159 16.661 1.00 65.00 131 ARG A CA 1
ATOM 1036 C C . ARG A 1 131 ? -9.778 8.936 16.876 1.00 65.00 131 ARG A C 1
ATOM 1038 O O . ARG A 1 131 ? -9.740 8.352 17.954 1.00 65.00 131 ARG A O 1
ATOM 1045 N N . LYS A 1 132 ? -10.487 8.507 15.830 1.00 69.88 132 LYS A N 1
ATOM 1046 C CA . LYS A 1 132 ? -11.382 7.343 15.849 1.00 69.88 132 LYS A CA 1
ATOM 1047 C C . LYS A 1 132 ? -10.643 6.049 16.211 1.00 69.88 132 LYS A C 1
ATOM 1049 O O . LYS A 1 132 ? -11.123 5.279 17.035 1.00 69.88 132 LYS A O 1
ATOM 1054 N N . ASN A 1 133 ? -9.445 5.844 15.664 1.00 73.31 133 ASN A N 1
ATOM 1055 C CA . ASN A 1 133 ? -8.592 4.691 15.946 1.00 73.31 133 ASN A CA 1
ATOM 1056 C C . ASN A 1 133 ? -8.074 4.715 17.386 1.00 73.31 133 ASN A C 1
ATOM 1058 O O . ASN A 1 133 ? -8.152 3.702 18.076 1.00 73.31 133 ASN A O 1
ATOM 1062 N N . ASN A 1 134 ? -7.595 5.862 17.871 1.00 80.12 134 ASN A N 1
ATOM 1063 C CA . ASN A 1 134 ? -7.129 5.989 19.253 1.00 80.12 134 ASN A CA 1
ATOM 1064 C C . ASN A 1 134 ? -8.258 5.764 20.266 1.00 80.12 134 ASN A C 1
ATOM 1066 O O . ASN A 1 134 ? -8.051 5.124 21.300 1.00 80.12 134 ASN A O 1
ATOM 1070 N N . ASP A 1 135 ? -9.453 6.257 19.962 1.00 86.25 135 ASP A N 1
ATOM 1071 C CA . ASP A 1 135 ? -10.639 6.082 20.791 1.00 86.25 135 ASP A CA 1
ATOM 1072 C C . ASP A 1 135 ? -11.133 4.624 20.784 1.00 86.25 135 ASP A C 1
ATOM 1074 O O . ASP A 1 135 ? -11.412 4.065 21.848 1.00 86.25 135 ASP A O 1
ATOM 1078 N N . ALA A 1 136 ? -11.138 3.961 19.623 1.00 87.44 136 ALA A N 1
ATOM 1079 C CA . ALA A 1 136 ? -11.434 2.533 19.503 1.00 87.44 136 ALA A CA 1
ATOM 1080 C C . ALA A 1 136 ? -10.412 1.661 20.257 1.00 87.44 136 ALA A C 1
ATOM 1082 O O . ALA A 1 136 ? -10.798 0.782 21.027 1.00 87.44 136 ALA A O 1
ATOM 1083 N N . ILE A 1 137 ? -9.109 1.936 20.112 1.00 87.06 137 ILE A N 1
ATOM 1084 C CA . ILE A 1 137 ? -8.034 1.239 20.841 1.00 87.06 137 ILE A CA 1
ATOM 1085 C C . ILE A 1 137 ? -8.203 1.421 22.351 1.00 87.06 137 ILE A C 1
ATOM 1087 O O . ILE A 1 137 ? -8.072 0.459 23.116 1.00 87.06 137 ILE A O 1
ATOM 1091 N N . TYR A 1 138 ? -8.524 2.639 22.797 1.00 90.06 138 TYR A N 1
ATOM 1092 C CA . TYR A 1 138 ? -8.787 2.909 24.206 1.00 90.06 138 TYR A CA 1
ATOM 1093 C C . TYR A 1 138 ? -9.980 2.093 24.717 1.00 90.06 138 TYR A C 1
ATOM 1095 O O . TYR A 1 138 ? -9.877 1.454 25.767 1.00 90.06 138 TYR A O 1
ATOM 1103 N N . LEU A 1 139 ? -11.094 2.070 23.975 1.00 90.94 139 LEU A N 1
ATOM 1104 C CA . LEU A 1 139 ? -12.274 1.276 24.326 1.00 90.94 139 LEU A CA 1
ATOM 1105 C C . LEU A 1 139 ? -11.951 -0.213 24.404 1.00 90.94 139 LEU A C 1
ATOM 1107 O O . LEU A 1 139 ? -12.274 -0.837 25.411 1.00 90.94 139 LEU A O 1
ATOM 1111 N N . LEU A 1 140 ? -11.256 -0.761 23.407 1.00 89.50 140 LEU A N 1
ATOM 1112 C CA . LEU A 1 140 ? -10.848 -2.165 23.387 1.00 89.50 140 LEU A CA 1
ATOM 1113 C C . LEU A 1 140 ? -9.962 -2.516 24.587 1.00 89.50 140 LEU A C 1
ATOM 1115 O O . LEU A 1 140 ? -10.183 -3.532 25.242 1.00 89.50 140 LEU A O 1
ATOM 1119 N N . THR A 1 141 ? -9.002 -1.650 24.924 1.00 88.75 141 THR A N 1
ATOM 1120 C CA . THR A 1 141 ? -8.131 -1.824 26.099 1.00 88.75 141 THR A CA 1
ATOM 1121 C C . THR A 1 141 ? -8.944 -1.855 27.393 1.00 88.75 141 THR A C 1
ATOM 1123 O O . THR A 1 141 ? -8.704 -2.689 28.266 1.00 88.75 141 THR A O 1
ATOM 1126 N N . ARG A 1 142 ? -9.944 -0.973 27.525 1.00 89.25 142 ARG A N 1
ATOM 1127 C CA . ARG A 1 142 ? -10.825 -0.946 28.701 1.00 89.25 142 ARG A CA 1
ATOM 1128 C C . ARG A 1 142 ? -11.760 -2.152 28.755 1.00 89.25 142 ARG A C 1
ATOM 1130 O O . ARG A 1 142 ? -11.966 -2.670 29.845 1.00 89.25 142 ARG A O 1
ATOM 1137 N N . ILE A 1 143 ? -12.294 -2.597 27.618 1.00 88.75 143 ILE A N 1
ATOM 1138 C CA . ILE A 1 143 ? -13.132 -3.799 27.506 1.00 88.75 143 ILE A CA 1
ATOM 1139 C C . ILE A 1 143 ? -12.342 -5.034 27.956 1.00 88.75 143 ILE A C 1
ATOM 1141 O O . ILE A 1 143 ? -12.800 -5.743 28.849 1.00 88.75 143 ILE A O 1
ATOM 1145 N N . LYS A 1 144 ? -11.119 -5.216 27.440 1.00 87.06 144 LYS A N 1
ATOM 1146 C CA . LYS A 1 144 ? -10.208 -6.296 27.855 1.00 87.06 144 LYS A CA 1
ATOM 1147 C C . LYS A 1 144 ? -9.923 -6.272 29.353 1.00 87.06 144 LYS A C 1
ATOM 1149 O O . LYS A 1 144 ? -10.057 -7.285 30.023 1.00 87.06 144 LYS A O 1
ATOM 1154 N N . ALA A 1 145 ? -9.583 -5.102 29.895 1.00 86.00 145 ALA A N 1
ATOM 1155 C CA . ALA A 1 145 ? -9.286 -4.954 31.320 1.00 86.00 145 ALA A CA 1
ATOM 1156 C C . ALA A 1 145 ? -10.492 -5.239 32.233 1.00 86.00 145 ALA A C 1
ATOM 1158 O O . ALA A 1 145 ? -10.313 -5.533 33.411 1.00 86.00 145 ALA A O 1
ATOM 1159 N N . LEU A 1 146 ? -11.717 -5.107 31.717 1.00 85.31 146 LEU A N 1
ATOM 1160 C CA . LEU A 1 146 ? -12.933 -5.417 32.462 1.00 85.31 146 LEU A CA 1
ATOM 1161 C C . LEU A 1 146 ? -13.252 -6.917 32.460 1.00 85.31 146 LEU A C 1
ATOM 1163 O O . LEU A 1 146 ? -13.904 -7.354 33.402 1.00 85.31 146 LEU A O 1
ATOM 1167 N N . GLY A 1 147 ? -12.805 -7.679 31.453 1.00 81.38 147 GLY A N 1
ATOM 1168 C CA . GLY A 1 147 ? -12.963 -9.139 31.391 1.00 81.38 147 GLY A CA 1
ATOM 1169 C C . GLY A 1 147 ? -14.418 -9.617 31.394 1.00 81.38 147 GLY A C 1
ATOM 1170 O O . GLY A 1 147 ? -14.713 -10.685 31.919 1.00 81.38 147 GLY A O 1
ATOM 1171 N N . ILE A 1 148 ? -15.338 -8.798 30.881 1.00 81.12 148 ILE A N 1
ATOM 1172 C CA . ILE A 1 148 ? -16.773 -9.097 30.835 1.00 81.12 148 ILE A CA 1
ATOM 1173 C C . ILE A 1 148 ? -17.179 -9.268 29.369 1.00 81.12 148 ILE A C 1
ATOM 1175 O O . ILE A 1 148 ? -16.767 -8.484 28.513 1.00 81.12 148 ILE A O 1
ATOM 1179 N N . ASP A 1 149 ? -18.005 -10.274 29.093 1.00 85.00 149 ASP A N 1
ATOM 1180 C CA . ASP A 1 149 ? -18.406 -10.637 27.728 1.00 85.00 149 ASP A CA 1
ATOM 1181 C C . ASP A 1 149 ? -19.593 -9.811 27.203 1.00 85.00 149 ASP A C 1
ATOM 1183 O O . ASP A 1 149 ? -19.817 -9.726 25.995 1.00 85.00 149 ASP A O 1
ATOM 1187 N N . GLU A 1 150 ? -20.350 -9.167 28.094 1.00 87.56 150 GLU A N 1
ATOM 1188 C CA . GLU A 1 150 ? -21.525 -8.370 27.745 1.00 87.56 150 GLU A CA 1
ATOM 1189 C C . GLU A 1 150 ? -21.654 -7.120 28.630 1.00 87.56 150 GLU A C 1
ATOM 1191 O O . GLU A 1 150 ? -21.628 -7.189 29.858 1.00 87.56 150 GLU A O 1
ATOM 1196 N N . PHE A 1 151 ? -21.814 -5.953 28.004 1.00 85.38 151 PHE A N 1
ATOM 1197 C CA . PHE A 1 151 ? -21.959 -4.667 28.685 1.00 85.38 151 PHE A CA 1
ATOM 1198 C C . PHE A 1 151 ? -23.245 -3.962 28.281 1.00 85.38 151 PHE A C 1
ATOM 1200 O O . PHE A 1 151 ? -23.598 -3.920 27.106 1.00 85.38 151 PHE A O 1
ATOM 1207 N N . ASN A 1 152 ? -23.876 -3.256 29.216 1.00 88.81 152 ASN A N 1
ATOM 1208 C CA . ASN A 1 152 ? -24.766 -2.166 28.833 1.00 88.81 152 ASN A CA 1
ATOM 1209 C C . ASN A 1 152 ? -23.922 -1.006 28.271 1.00 88.81 152 ASN A C 1
ATOM 1211 O O . ASN A 1 152 ? -22.929 -0.599 28.887 1.00 88.81 152 ASN A O 1
ATOM 1215 N N . LYS A 1 153 ? -24.331 -0.431 27.131 1.00 88.56 153 LYS A N 1
ATOM 1216 C CA . LYS A 1 153 ? -23.675 0.742 26.528 1.00 88.56 153 LYS A CA 1
ATOM 1217 C C . LYS A 1 153 ? -23.490 1.880 27.539 1.00 88.56 153 LYS A C 1
ATOM 1219 O O . LYS A 1 153 ? -22.443 2.526 27.561 1.00 88.56 153 LYS A O 1
ATOM 1224 N N . GLN A 1 154 ? -24.477 2.098 28.408 1.00 86.38 154 GLN A N 1
ATOM 1225 C CA . GLN A 1 154 ? -24.438 3.152 29.417 1.00 86.38 154 GLN A CA 1
ATOM 1226 C C . GLN A 1 154 ? -23.403 2.885 30.519 1.00 86.38 154 GLN A C 1
ATOM 1228 O O . GLN A 1 154 ? -22.752 3.827 30.972 1.00 86.38 154 GLN A O 1
ATOM 1233 N N . ASP A 1 155 ? -23.189 1.628 30.909 1.00 87.38 155 ASP A N 1
ATOM 1234 C CA . ASP A 1 155 ? -22.183 1.275 31.917 1.00 87.38 155 ASP A CA 1
ATOM 1235 C C . ASP A 1 155 ? -20.768 1.474 31.380 1.00 87.38 155 ASP A C 1
ATOM 1237 O O . ASP A 1 155 ? -19.905 2.024 32.072 1.00 87.38 155 ASP A O 1
ATOM 1241 N N . LEU A 1 156 ? -20.531 1.076 30.125 1.00 89.00 156 LEU A N 1
ATOM 1242 C CA . LEU A 1 156 ? -19.250 1.310 29.467 1.00 89.00 156 LEU A CA 1
ATOM 1243 C C . LEU A 1 156 ? -18.983 2.814 29.318 1.00 89.00 156 LEU A C 1
ATOM 1245 O O . LEU A 1 156 ? -17.893 3.266 29.668 1.00 89.00 156 LEU A O 1
ATOM 1249 N N . TRP A 1 157 ? -19.991 3.593 28.912 1.00 89.31 157 TRP A N 1
ATOM 1250 C CA . TRP A 1 157 ? -19.909 5.054 28.832 1.00 89.31 157 TRP A CA 1
ATOM 1251 C C . TRP A 1 157 ? -19.506 5.695 30.168 1.00 89.31 157 TRP A C 1
ATOM 1253 O O . TRP A 1 157 ? -18.574 6.497 30.216 1.00 89.31 157 TRP A O 1
ATOM 1263 N N . GLN A 1 158 ? -20.136 5.316 31.287 1.00 88.50 158 GLN A N 1
ATOM 1264 C CA . GLN A 1 158 ? -19.768 5.872 32.599 1.00 88.50 158 GLN A CA 1
ATOM 1265 C C . GLN A 1 158 ? -18.319 5.541 32.981 1.00 88.50 158 GLN A C 1
ATOM 1267 O O . GLN A 1 158 ? -17.611 6.387 33.532 1.00 88.50 158 GLN A O 1
ATOM 1272 N N . LYS A 1 159 ? -17.844 4.336 32.645 1.00 87.25 159 LYS A N 1
ATOM 1273 C CA . LYS A 1 159 ? -16.468 3.896 32.928 1.00 87.25 159 LYS A CA 1
ATOM 1274 C C . LYS A 1 159 ? -15.414 4.591 32.056 1.00 87.25 159 LYS A C 1
ATOM 1276 O O . LYS A 1 159 ? -14.234 4.597 32.434 1.00 87.25 159 LYS A O 1
ATOM 1281 N N . THR A 1 160 ? -15.805 5.180 30.925 1.00 88.69 160 THR A N 1
ATOM 1282 C CA . THR A 1 160 ? -14.907 5.841 29.958 1.00 88.69 160 THR A CA 1
ATOM 1283 C C . THR A 1 160 ? -15.125 7.355 29.842 1.00 88.69 160 THR A C 1
ATOM 1285 O O . THR A 1 160 ? -14.358 8.030 29.157 1.00 88.69 160 THR A O 1
ATOM 1288 N N . LYS A 1 161 ? -16.070 7.920 30.605 1.00 85.38 161 LYS A N 1
ATOM 1289 C CA . LYS A 1 161 ? -16.460 9.343 30.613 1.00 85.38 161 LYS A CA 1
ATOM 1290 C C . LYS A 1 161 ? -15.324 10.347 30.864 1.00 85.38 161 LYS A C 1
ATOM 1292 O O . LYS A 1 161 ? -15.452 11.517 30.542 1.00 85.38 161 LYS A O 1
ATOM 1297 N N . ARG A 1 162 ? -14.202 9.914 31.456 1.00 84.75 162 ARG A N 1
ATOM 1298 C CA . ARG A 1 162 ? -13.001 10.760 31.632 1.00 84.75 162 ARG A CA 1
ATOM 1299 C C . ARG A 1 162 ? -12.217 10.985 30.332 1.00 84.75 162 ARG A C 1
ATOM 1301 O O . ARG A 1 162 ? -11.431 11.920 30.269 1.00 84.75 162 ARG A O 1
ATOM 1308 N N . LYS A 1 163 ? -12.372 10.098 29.346 1.00 85.94 163 LYS A N 1
ATOM 1309 C CA . LYS A 1 163 ? -11.678 10.143 28.051 1.00 85.94 163 LYS A CA 1
ATOM 1310 C C . LYS A 1 163 ? -12.576 10.715 26.957 1.00 85.94 163 LYS A C 1
ATOM 1312 O O . LYS A 1 163 ? -12.105 11.505 26.146 1.00 85.94 163 LYS A O 1
ATOM 1317 N N . PHE A 1 164 ? -13.844 10.314 26.940 1.00 86.69 164 PHE A N 1
ATOM 1318 C CA . PHE A 1 164 ? -14.802 10.748 25.933 1.00 86.69 164 PHE A CA 1
ATOM 1319 C C . PHE A 1 164 ? -15.593 11.962 26.414 1.00 86.69 164 PHE A C 1
ATOM 1321 O O . PHE A 1 164 ? -16.376 11.870 27.359 1.00 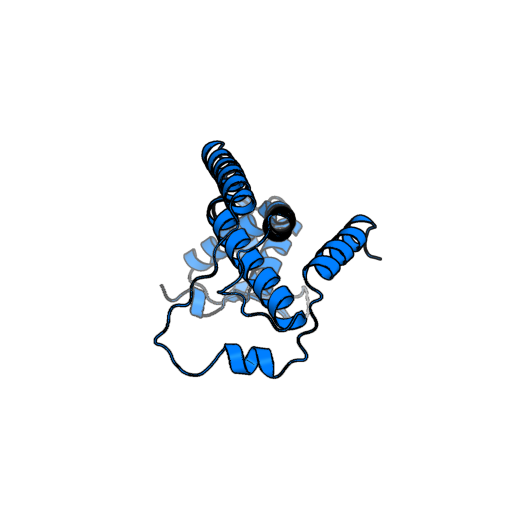86.69 164 PHE A O 1
ATOM 1328 N N . ASN A 1 165 ? -15.387 13.095 25.745 1.00 79.56 165 ASN A N 1
ATOM 1329 C CA . ASN A 1 165 ? -16.038 14.360 26.088 1.00 79.56 165 ASN A CA 1
ATOM 1330 C C . ASN A 1 165 ? -17.439 14.493 25.471 1.00 79.56 165 ASN A C 1
ATOM 1332 O O . ASN A 1 165 ? -18.258 15.253 25.983 1.00 79.56 165 ASN A O 1
ATOM 1336 N N . THR A 1 166 ? -17.724 13.757 24.391 1.00 85.69 166 THR A N 1
ATOM 1337 C CA . THR A 1 166 ? -19.023 13.739 23.707 1.00 85.69 166 THR A CA 1
ATOM 1338 C C . THR A 1 166 ? -19.512 12.305 23.518 1.00 85.69 166 THR A C 1
ATOM 1340 O O . THR A 1 166 ? -18.721 11.362 23.488 1.00 85.69 166 THR A O 1
ATOM 1343 N N . VAL A 1 167 ? -20.834 12.138 23.423 1.00 85.00 167 VAL A N 1
ATOM 1344 C CA . VAL A 1 167 ? -21.445 10.831 23.125 1.00 85.00 167 VAL A CA 1
ATOM 1345 C C . VAL A 1 167 ? -21.087 10.395 21.704 1.00 85.00 167 VAL A C 1
ATOM 1347 O O . VAL A 1 167 ? -20.800 9.222 21.494 1.00 85.00 167 VAL A O 1
ATOM 1350 N N . ASP A 1 168 ? -21.005 11.343 20.768 1.00 85.00 168 ASP A N 1
ATOM 1351 C CA . ASP A 1 168 ? -20.669 11.068 19.369 1.00 85.00 168 ASP A CA 1
ATOM 1352 C C . ASP A 1 168 ? -19.286 10.426 19.223 1.00 85.00 168 ASP A C 1
ATOM 1354 O O . ASP A 1 168 ? -19.164 9.402 18.560 1.00 85.00 168 ASP A O 1
ATOM 1358 N N . SER A 1 169 ? -18.251 10.933 19.909 1.00 83.31 169 SER A N 1
ATOM 1359 C CA . SER A 1 169 ? -16.907 10.346 19.792 1.00 83.31 169 SER A CA 1
ATOM 1360 C C . SER A 1 169 ? -16.819 8.944 20.405 1.00 83.31 169 SER A C 1
ATOM 1362 O O . SER A 1 169 ? -16.049 8.098 19.952 1.00 83.31 169 SER A O 1
ATOM 1364 N N . PHE A 1 170 ? -17.637 8.661 21.419 1.00 89.25 170 PHE A N 1
ATOM 1365 C CA . PHE A 1 170 ? -17.762 7.315 21.971 1.00 89.25 170 PHE A CA 1
ATOM 1366 C C . PHE A 1 170 ? -18.499 6.369 21.035 1.00 89.25 170 PHE A C 1
ATOM 1368 O O . PHE A 1 170 ? -18.055 5.236 20.851 1.00 89.25 170 PHE A O 1
ATOM 1375 N N . ASP A 1 171 ? -19.574 6.836 20.409 1.00 89.31 171 ASP A N 1
ATOM 1376 C CA . ASP A 1 171 ? -20.335 6.053 19.443 1.00 89.31 171 ASP A CA 1
ATOM 1377 C C . ASP A 1 171 ? -19.515 5.771 18.178 1.00 89.31 171 ASP A C 1
ATOM 1379 O O . ASP A 1 171 ? -19.515 4.637 17.702 1.00 89.31 171 ASP A O 1
ATOM 1383 N N . GLU A 1 172 ? -18.725 6.733 17.698 1.00 87.75 172 GLU A N 1
ATOM 1384 C CA . GLU A 1 172 ? -17.761 6.535 16.608 1.00 87.75 172 GLU A CA 1
ATOM 1385 C C . GLU A 1 172 ? -16.706 5.473 16.954 1.00 87.75 172 GLU A C 1
ATOM 1387 O O . GLU A 1 172 ? -16.374 4.627 16.116 1.00 87.75 172 GLU A O 1
ATOM 1392 N N . GLY A 1 173 ? -16.196 5.486 18.191 1.00 89.25 173 GLY A N 1
ATOM 1393 C CA . GLY A 1 173 ? -15.261 4.478 18.690 1.00 89.25 173 GLY A CA 1
ATOM 1394 C C . GLY A 1 173 ? -15.891 3.083 18.785 1.00 89.25 173 GLY A C 1
ATOM 1395 O O . GLY A 1 173 ? -15.260 2.095 18.410 1.00 89.25 173 GLY A O 1
ATOM 1396 N N . LEU A 1 174 ? -17.149 2.987 19.226 1.00 90.94 174 LEU A N 1
ATOM 1397 C CA . LEU A 1 174 ? -17.893 1.724 19.259 1.00 90.94 174 LEU A CA 1
ATOM 1398 C C . LEU A 1 174 ? -18.173 1.183 17.853 1.00 90.94 174 LEU A C 1
ATOM 1400 O O . LEU A 1 174 ? -17.951 0.001 17.604 1.00 90.94 174 LEU A O 1
ATOM 1404 N N . GLN A 1 175 ? -18.590 2.039 16.920 1.00 89.62 175 GLN A N 1
ATOM 1405 C CA . GLN A 1 175 ? -18.805 1.655 15.523 1.00 89.62 175 GLN A CA 1
ATOM 1406 C C . GLN A 1 175 ? -17.515 1.161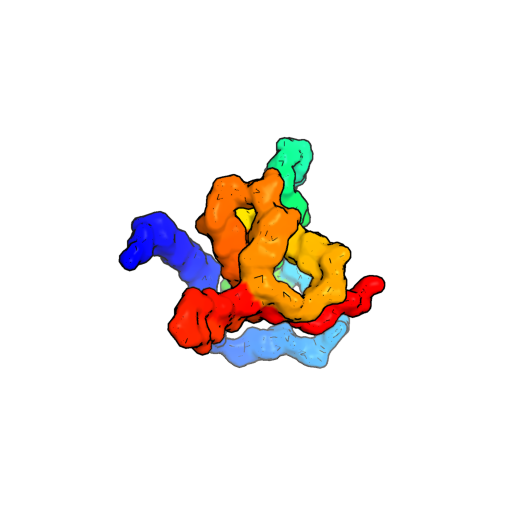 14.859 1.00 89.62 175 GLN A C 1
ATOM 1408 O O . GLN A 1 175 ? -17.550 0.221 14.070 1.00 89.62 175 GLN A O 1
ATOM 1413 N N . ALA A 1 176 ? -16.362 1.757 15.183 1.00 87.31 176 ALA A N 1
ATOM 1414 C CA . ALA A 1 176 ? -15.068 1.285 14.689 1.00 87.31 176 ALA A CA 1
ATOM 1415 C C . ALA A 1 176 ? -14.744 -0.139 15.179 1.00 87.31 176 ALA A C 1
ATOM 1417 O O . ALA A 1 176 ? -14.257 -0.971 14.407 1.00 87.31 176 ALA A O 1
ATOM 1418 N N . LEU A 1 177 ? -15.037 -0.431 16.451 1.00 90.12 177 LEU A N 1
ATOM 1419 C CA . LEU A 1 177 ? -14.853 -1.762 17.030 1.00 90.12 177 LEU A CA 1
ATOM 1420 C C . LEU A 1 177 ? -15.833 -2.787 16.459 1.00 90.12 177 LEU A C 1
ATOM 1422 O O . LEU A 1 177 ? -15.433 -3.924 16.208 1.00 90.12 177 LEU A O 1
ATOM 1426 N N . GLU A 1 178 ? -17.085 -2.394 16.228 1.00 90.69 178 GLU A N 1
ATOM 1427 C CA . GLU A 1 178 ? -18.089 -3.243 15.583 1.00 90.69 178 GLU A CA 1
ATOM 1428 C C . GLU A 1 178 ? -17.717 -3.550 14.128 1.00 90.69 178 GLU A C 1
ATOM 1430 O O . GLU A 1 178 ? -17.689 -4.715 13.738 1.00 90.69 178 GLU A O 1
ATOM 1435 N N . GLY A 1 179 ? -17.320 -2.539 13.349 1.00 84.00 179 GLY A N 1
ATOM 1436 C CA . GLY A 1 179 ? -16.875 -2.718 11.963 1.00 84.00 179 GLY A CA 1
ATOM 1437 C C . GLY A 1 179 ? -15.625 -3.594 11.823 1.00 84.00 179 GLY A C 1
ATOM 1438 O O . GLY A 1 179 ? -15.442 -4.247 10.801 1.00 84.00 179 GLY A O 1
ATOM 1439 N N . SER A 1 180 ? -14.793 -3.655 12.865 1.00 83.00 180 SER A N 1
ATOM 1440 C CA . SER A 1 180 ? -13.615 -4.532 12.929 1.00 83.00 180 SER A CA 1
ATOM 1441 C C . SER A 1 180 ? -13.916 -5.919 13.524 1.00 83.00 180 SER A C 1
ATOM 1443 O O . SER A 1 180 ? -13.008 -6.739 13.644 1.00 83.00 180 SER A O 1
ATOM 1445 N N . GLY A 1 181 ? -15.162 -6.192 13.932 1.00 86.12 181 GLY A N 1
ATOM 1446 C CA . GLY A 1 181 ? -15.592 -7.486 14.475 1.00 86.12 181 GLY A CA 1
ATOM 1447 C C . GLY A 1 181 ? -15.181 -7.762 15.927 1.00 86.12 181 GLY A C 1
ATOM 1448 O O . GLY A 1 181 ? -15.229 -8.914 16.371 1.00 86.12 181 GLY A O 1
ATOM 1449 N N . TYR A 1 182 ? -14.773 -6.737 16.683 1.00 89.56 182 TYR A N 1
ATOM 1450 C CA . TYR A 1 182 ? -14.405 -6.897 18.094 1.00 89.56 182 TYR A CA 1
ATOM 1451 C C . TYR A 1 182 ? -15.621 -6.931 19.023 1.00 89.56 182 TYR A C 1
ATOM 1453 O O . TYR A 1 182 ? -15.619 -7.611 20.047 1.00 89.56 182 TYR A O 1
ATOM 1461 N N . ILE A 1 183 ? -16.663 -6.181 18.687 1.00 92.12 183 ILE A N 1
ATOM 1462 C CA . ILE A 1 183 ? -17.898 -6.129 19.465 1.00 92.12 183 ILE A CA 1
ATOM 1463 C C . ILE A 1 183 ? -19.102 -6.224 18.537 1.00 92.12 183 ILE A C 1
ATOM 1465 O O . ILE A 1 183 ? -18.985 -6.029 17.331 1.00 92.12 183 ILE A O 1
ATOM 1469 N N . LYS A 1 184 ? -20.268 -6.482 19.116 1.00 92.31 184 LYS A N 1
ATOM 1470 C CA . LYS A 1 184 ? -21.557 -6.413 18.438 1.00 92.31 184 LYS A CA 1
ATOM 1471 C C . LYS A 1 184 ? -22.515 -5.574 19.269 1.00 92.31 184 LYS A C 1
ATOM 1473 O O . LYS A 1 184 ? -22.692 -5.849 20.458 1.00 92.31 184 LYS A O 1
ATOM 1478 N N . ILE A 1 185 ? -23.122 -4.562 18.660 1.00 91.38 185 ILE A N 1
ATOM 1479 C CA . ILE A 1 185 ? -24.065 -3.660 19.316 1.00 91.38 185 ILE A CA 1
ATOM 1480 C C . ILE A 1 185 ? -25.481 -4.149 19.007 1.00 91.38 185 ILE A C 1
ATOM 1482 O O . ILE A 1 185 ? -25.923 -4.179 17.863 1.00 91.38 185 ILE A O 1
ATOM 1486 N N . GLU A 1 186 ? -26.222 -4.536 20.039 1.00 89.62 186 GLU A N 1
ATOM 1487 C CA . GLU A 1 186 ? -27.602 -4.996 19.915 1.00 89.62 186 GLU A CA 1
ATOM 1488 C C . GLU A 1 186 ? -28.532 -4.016 20.630 1.00 89.62 186 GLU A C 1
ATOM 1490 O O . GLU A 1 186 ? -28.344 -3.706 21.806 1.00 89.62 186 GLU A O 1
ATOM 1495 N N . THR A 1 187 ? -29.550 -3.517 19.926 1.00 86.62 187 THR A N 1
ATOM 1496 C CA . THR A 1 187 ? -30.581 -2.665 20.530 1.00 86.62 187 THR A CA 1
ATOM 1497 C C . THR A 1 187 ? -31.873 -3.452 20.667 1.00 86.62 187 THR A C 1
ATOM 1499 O O . THR A 1 187 ? -32.467 -3.874 19.678 1.00 86.62 187 THR A O 1
ATOM 1502 N N . HIS A 1 188 ? -32.315 -3.622 21.907 1.00 82.00 188 HIS A N 1
ATOM 1503 C CA . HIS A 1 188 ? -33.524 -4.347 22.267 1.00 82.00 188 HIS A CA 1
ATOM 1504 C C . HIS A 1 188 ? -34.643 -3.362 22.601 1.00 82.00 188 HIS A C 1
ATOM 1506 O O . HIS A 1 188 ? -34.474 -2.456 23.424 1.00 82.00 188 HIS A O 1
ATOM 1512 N N . GLN A 1 189 ? -35.803 -3.540 21.968 1.00 77.19 189 GLN A N 1
ATOM 1513 C CA . GLN A 1 189 ? -36.999 -2.764 22.291 1.00 77.19 189 GLN A CA 1
ATOM 1514 C C . GLN A 1 189 ? -37.553 -3.226 23.640 1.00 77.19 189 GLN A C 1
ATOM 1516 O O . GLN A 1 189 ? -37.793 -4.413 23.854 1.00 77.19 189 GLN A O 1
ATOM 1521 N N . THR A 1 190 ? -37.769 -2.286 24.556 1.00 76.19 190 THR A N 1
ATOM 1522 C CA . THR A 1 190 ? -38.428 -2.552 25.840 1.00 76.19 190 THR A CA 1
ATOM 1523 C C . THR A 1 190 ? -39.741 -1.774 25.905 1.00 76.19 190 THR A C 1
ATOM 1525 O O . THR A 1 190 ? -40.006 -0.918 25.066 1.00 76.19 190 THR A O 1
ATOM 1528 N N . LYS A 1 191 ? -40.578 -2.030 26.922 1.00 72.88 191 LYS A N 1
ATOM 1529 C CA . LYS A 1 191 ? -41.794 -1.225 27.169 1.00 72.88 191 LYS A CA 1
ATOM 1530 C C . LYS A 1 191 ? -41.493 0.259 27.476 1.00 72.88 191 LYS A C 1
ATOM 1532 O O . LYS A 1 191 ? -42.427 1.044 27.592 1.00 72.88 191 LYS A O 1
ATOM 1537 N N . GLY A 1 192 ? -40.218 0.631 27.629 1.00 74.19 192 GLY A N 1
ATOM 1538 C CA . GLY A 1 192 ? -39.742 1.993 27.863 1.00 74.19 192 GLY A CA 1
ATOM 1539 C C . GLY A 1 192 ? -38.548 2.338 26.967 1.00 74.19 192 GLY A C 1
ATOM 1540 O O . GLY A 1 192 ? -38.590 2.137 25.757 1.00 74.19 192 GLY A O 1
ATOM 1541 N N . ARG A 1 193 ? -37.472 2.889 27.547 1.00 70.06 193 ARG A N 1
ATOM 1542 C CA . ARG A 1 193 ? -36.269 3.268 26.786 1.00 70.06 193 ARG A CA 1
ATOM 1543 C C . ARG A 1 193 ? -35.600 2.020 26.174 1.00 70.06 193 ARG A C 1
ATOM 1545 O O . ARG A 1 193 ? -35.343 1.072 26.921 1.00 70.06 193 ARG A O 1
ATOM 1552 N N . PRO A 1 194 ? -35.272 2.020 24.868 1.00 77.56 194 PRO A N 1
ATOM 1553 C CA . PRO A 1 194 ? -34.553 0.916 24.239 1.00 77.56 194 PRO A CA 1
ATOM 1554 C C . PRO A 1 194 ? -33.243 0.622 24.972 1.00 77.56 194 PRO A C 1
ATOM 1556 O O . PRO A 1 194 ? -32.514 1.547 25.342 1.00 77.56 194 PRO A O 1
ATOM 1559 N N . LEU A 1 195 ? -32.963 -0.660 25.195 1.00 81.38 195 LEU A N 1
ATOM 1560 C CA . LEU A 1 195 ? -31.743 -1.108 25.854 1.00 81.38 195 LEU A CA 1
ATOM 1561 C C . LEU A 1 195 ? -30.700 -1.431 24.789 1.00 81.38 195 LEU A C 1
ATOM 1563 O O . LEU A 1 195 ? -30.926 -2.304 23.955 1.00 81.38 195 LEU A O 1
ATOM 1567 N N . THR A 1 196 ? -29.562 -0.745 24.826 1.00 87.94 196 THR A N 1
ATOM 1568 C CA . THR A 1 196 ? -28.438 -1.036 23.932 1.00 87.94 196 THR A CA 1
ATOM 1569 C C . THR A 1 196 ? -27.369 -1.810 24.690 1.00 87.94 196 THR A C 1
ATOM 1571 O O . THR A 1 196 ? -26.753 -1.291 25.626 1.00 87.94 196 THR A O 1
ATOM 1574 N N . THR A 1 197 ? -27.145 -3.043 24.259 1.00 89.31 197 THR A N 1
ATOM 1575 C CA . THR A 1 197 ? -26.181 -3.973 24.839 1.00 89.31 197 THR A CA 1
ATOM 1576 C C . THR A 1 197 ? -25.027 -4.191 23.867 1.00 89.31 197 THR A C 1
ATOM 1578 O O . THR A 1 197 ? -25.211 -4.200 22.653 1.00 89.31 197 THR A O 1
ATOM 1581 N N . ILE A 1 198 ? -23.821 -4.337 24.399 1.00 90.69 198 ILE A N 1
ATOM 1582 C CA . ILE A 1 198 ? -22.584 -4.554 23.658 1.00 90.69 198 ILE A CA 1
ATOM 1583 C C . ILE A 1 198 ? -22.081 -5.945 24.021 1.00 90.69 198 ILE A C 1
ATOM 1585 O O . ILE A 1 198 ? -21.735 -6.185 25.176 1.00 90.69 198 ILE A O 1
ATOM 1589 N N . LYS A 1 199 ? -22.013 -6.841 23.041 1.00 91.69 199 LYS A N 1
ATOM 1590 C CA . LYS A 1 199 ? -21.414 -8.170 23.190 1.00 91.69 199 LYS A CA 1
ATOM 1591 C C . LYS A 1 199 ? -19.978 -8.141 22.698 1.00 91.69 199 LYS A C 1
ATOM 1593 O O . LYS A 1 199 ? -19.712 -7.632 21.612 1.00 91.69 199 LYS A O 1
ATOM 1598 N N . VAL A 1 200 ? -19.060 -8.669 23.493 1.00 90.19 200 VAL A N 1
ATOM 1599 C CA . VAL A 1 200 ? -17.634 -8.746 23.170 1.00 90.19 200 VAL A CA 1
ATOM 1600 C C . VAL A 1 200 ? -17.359 -10.051 22.442 1.00 90.19 200 VAL A C 1
ATOM 1602 O O . VAL A 1 200 ? -17.896 -11.099 22.795 1.00 90.19 200 VAL A O 1
ATOM 1605 N N . ASN A 1 201 ? -16.522 -9.997 21.411 1.00 88.12 201 ASN A N 1
ATOM 1606 C CA . ASN A 1 201 ? -16.068 -11.198 20.733 1.00 88.12 201 ASN A CA 1
ATOM 1607 C C . ASN A 1 201 ? -15.255 -12.077 21.716 1.00 88.12 201 ASN A C 1
ATOM 1609 O O . ASN A 1 201 ? -14.261 -11.590 22.261 1.00 88.12 201 ASN A O 1
ATOM 1613 N N . PRO A 1 202 ? -15.618 -13.359 21.923 1.00 82.44 202 PRO A N 1
ATOM 1614 C CA . PRO A 1 202 ? -14.964 -14.236 22.899 1.00 82.44 202 PRO A CA 1
ATOM 1615 C C . PRO A 1 202 ? -13.444 -14.356 22.727 1.00 82.44 202 PRO A C 1
ATOM 1617 O O . PRO A 1 202 ? -12.725 -14.501 23.710 1.00 82.44 202 PRO A O 1
ATOM 1620 N N . PHE A 1 203 ? -12.928 -14.222 21.499 1.00 78.69 203 PHE A N 1
ATOM 1621 C CA . PHE A 1 203 ? -11.487 -14.294 21.218 1.00 78.69 203 PHE A CA 1
ATOM 1622 C C . PHE A 1 203 ? -10.672 -13.127 21.804 1.00 78.69 203 PHE A C 1
ATOM 1624 O O . PHE A 1 203 ? -9.443 -13.158 21.787 1.00 78.69 203 PHE A O 1
ATOM 1631 N N . ILE A 1 204 ? -11.328 -12.086 22.318 1.00 71.12 204 ILE A N 1
ATOM 1632 C CA . ILE A 1 204 ? -10.675 -10.893 22.872 1.00 71.12 204 ILE A CA 1
ATOM 1633 C C . ILE A 1 204 ? -10.179 -11.114 24.305 1.00 71.12 204 ILE A C 1
ATOM 1635 O O . ILE A 1 204 ? -9.177 -10.504 24.681 1.00 71.12 204 ILE A O 1
ATOM 1639 N N . ASN A 1 205 ? -10.855 -11.972 25.077 1.00 62.22 205 ASN A N 1
ATOM 1640 C CA . ASN A 1 205 ? -10.606 -12.191 26.507 1.00 62.22 205 ASN A CA 1
ATOM 1641 C C . ASN A 1 205 ? -9.692 -13.409 26.790 1.00 62.22 205 ASN A C 1
ATOM 1643 O O . ASN A 1 205 ? -9.478 -13.753 27.947 1.00 62.22 205 ASN A O 1
ATOM 1647 N N . CYS A 1 206 ? -9.144 -14.072 25.763 1.00 52.84 206 CYS A N 1
ATOM 1648 C CA . CYS A 1 206 ? -8.380 -15.326 25.892 1.00 52.84 206 CYS A CA 1
ATOM 1649 C C . CYS A 1 206 ? -6.860 -15.178 26.159 1.00 52.84 206 CYS A C 1
ATOM 1651 O O . CYS A 1 206 ? -6.101 -16.074 25.794 1.00 52.84 206 CYS A O 1
ATOM 1653 N N . THR A 1 207 ? -6.390 -14.089 26.770 1.00 46.47 207 THR A N 1
ATOM 1654 C CA . THR A 1 207 ? -4.958 -13.869 27.104 1.00 46.47 207 THR A CA 1
ATOM 1655 C C . THR A 1 207 ? -4.773 -13.601 28.578 1.00 46.47 207 THR A C 1
ATOM 1657 O O . THR A 1 207 ? -3.858 -14.214 29.165 1.00 46.47 207 THR A O 1
#

pLDDT: mean 77.0, std 16.67, range [39.03, 96.38]

Foldseek 3Di:
DDDPVRVVLCVLVCVLPPDPPPDPVVVCVVPDDPPDPQDAAADPLLVVVLVVLLVVLVVCCVVCPVLCNPQSVCLSVQLVVSLLVVLCSVQVVVVHDSSVDHRYNVSSVSSSVVSVSVSVVSSCVCVVCVLLVVLLVVLLVVVLVVLDFKDFPVVSCVVCVVPDVDPVSNVSSVVVCVVVVQWDWDWDDDPDDITIMIGGDPVSNPD

Radius of gyration: 24.85 Å; chains: 1; bounding box: 64×42×60 Å